Protein AF-A0A0S7ZGK4-F1 (afdb_monomer_lite)

Radius of gyration: 18.76 Å; chains: 1; bounding box: 43×35×60 Å

Structure (mmCIF, N/CA/C/O backbone):
data_AF-A0A0S7ZGK4-F1
#
_entry.id   AF-A0A0S7ZGK4-F1
#
loop_
_atom_site.group_PDB
_atom_site.id
_atom_site.type_symbol
_atom_site.label_atom_id
_atom_site.label_alt_id
_atom_site.label_comp_id
_atom_site.label_asym_id
_atom_site.label_entity_id
_atom_site.label_seq_id
_atom_site.pdbx_PDB_ins_code
_atom_site.Cartn_x
_atom_site.Cartn_y
_atom_site.Cartn_z
_atom_site.occupancy
_atom_site.B_iso_or_equiv
_atom_site.auth_seq_id
_atom_site.auth_comp_id
_atom_site.auth_asym_id
_atom_site.auth_atom_id
_atom_site.pdbx_PDB_model_num
ATOM 1 N N . MET A 1 1 ? -5.176 2.798 -31.285 1.00 49.19 1 MET A N 1
ATOM 2 C CA . MET A 1 1 ? -3.863 3.341 -31.682 1.00 49.19 1 MET A CA 1
ATOM 3 C C . MET A 1 1 ? -3.523 3.084 -33.147 1.00 49.19 1 MET A C 1
ATOM 5 O O . MET A 1 1 ? -2.872 3.919 -33.749 1.00 49.19 1 MET A O 1
ATOM 9 N N . ASP A 1 2 ? -4.067 2.038 -33.767 1.00 52.34 2 ASP A N 1
ATOM 10 C CA . ASP A 1 2 ? -3.693 1.524 -35.102 1.00 52.34 2 ASP A CA 1
ATOM 11 C C . ASP A 1 2 ? -3.981 2.440 -36.317 1.00 52.34 2 ASP A C 1
ATOM 13 O O . ASP A 1 2 ? -3.798 2.036 -37.460 1.00 52.34 2 ASP A O 1
ATOM 17 N N . LYS A 1 3 ? -4.477 3.669 -36.113 1.00 53.19 3 LYS A N 1
ATOM 18 C CA . LYS A 1 3 ? -4.775 4.626 -37.201 1.00 53.19 3 LYS A CA 1
ATOM 19 C C . LYS A 1 3 ? -3.743 5.747 -37.354 1.00 53.19 3 LYS A C 1
ATOM 21 O O . LYS A 1 3 ? -3.908 6.563 -38.252 1.00 53.19 3 LYS A O 1
ATOM 26 N N . ILE A 1 4 ? -2.734 5.803 -36.484 1.00 58.22 4 ILE A N 1
ATOM 27 C CA . ILE A 1 4 ? -1.752 6.904 -36.410 1.00 58.22 4 ILE A CA 1
ATOM 28 C C . ILE A 1 4 ? -0.302 6.380 -36.477 1.00 58.22 4 ILE A C 1
ATOM 30 O O . ILE A 1 4 ? 0.650 7.156 -36.390 1.00 58.22 4 ILE A O 1
ATOM 34 N N . GLU A 1 5 ? -0.118 5.063 -36.639 1.00 49.12 5 GLU A N 1
ATOM 35 C CA . GLU A 1 5 ? 1.199 4.446 -36.828 1.00 49.12 5 GLU A CA 1
ATOM 36 C C . GLU A 1 5 ? 1.865 5.017 -38.091 1.00 49.12 5 GLU A C 1
ATOM 38 O O . GLU A 1 5 ? 1.451 4.736 -39.216 1.00 49.12 5 GLU A O 1
ATOM 43 N N . GLY A 1 6 ? 2.886 5.856 -37.887 1.00 64.12 6 GLY A N 1
ATOM 44 C CA . GLY A 1 6 ? 3.678 6.501 -38.940 1.00 64.12 6 GLY A CA 1
ATOM 45 C C . GLY A 1 6 ? 3.556 8.028 -39.038 1.00 64.12 6 GLY A C 1
ATOM 46 O O . GLY A 1 6 ? 4.344 8.629 -39.765 1.00 64.12 6 GLY A O 1
ATOM 47 N N . GLU A 1 7 ? 2.622 8.671 -38.323 1.00 73.81 7 GLU A N 1
ATOM 48 C CA . GLU A 1 7 ? 2.459 10.142 -38.345 1.00 73.81 7 GLU A CA 1
ATOM 49 C C . GLU A 1 7 ? 3.060 10.847 -37.122 1.00 73.81 7 GLU A C 1
ATOM 51 O O . GLU A 1 7 ? 3.416 12.026 -37.191 1.00 73.81 7 GLU A O 1
ATOM 56 N N . LEU A 1 8 ? 3.182 10.135 -36.001 1.00 75.75 8 LEU A N 1
ATOM 57 C CA . LEU A 1 8 ? 3.775 10.673 -34.783 1.00 75.75 8 LEU A CA 1
ATOM 58 C C . LEU A 1 8 ? 5.302 10.476 -34.800 1.00 75.75 8 LEU A C 1
ATOM 60 O O . LEU A 1 8 ? 5.766 9.394 -35.163 1.00 75.75 8 LEU A O 1
ATOM 64 N N . PRO A 1 9 ? 6.090 11.493 -34.397 1.00 84.25 9 PRO A N 1
ATOM 65 C CA . PRO A 1 9 ? 7.501 11.322 -34.065 1.00 84.25 9 PRO A CA 1
ATOM 66 C C . PRO A 1 9 ? 7.692 10.125 -33.134 1.00 84.25 9 PRO A C 1
ATOM 68 O O . PRO A 1 9 ? 6.876 9.923 -32.231 1.00 84.25 9 PRO A O 1
ATOM 71 N N . GLN A 1 10 ? 8.766 9.359 -33.334 1.00 77.75 10 GLN A N 1
ATOM 72 C CA . GLN A 1 10 ? 9.062 8.187 -32.506 1.00 77.75 10 GLN A CA 1
ATOM 73 C C . GLN A 1 10 ? 9.095 8.568 -31.023 1.00 77.75 10 GLN A C 1
ATOM 75 O O . GLN A 1 10 ? 8.551 7.850 -30.203 1.00 77.75 10 GLN A O 1
ATOM 80 N N . GLU A 1 11 ? 9.592 9.762 -30.699 1.00 72.19 11 GLU A N 1
ATOM 81 C CA . GLU A 1 11 ? 9.623 10.298 -29.341 1.00 72.19 11 GLU A CA 1
ATOM 82 C C . GLU A 1 11 ? 8.225 10.479 -28.731 1.00 72.19 11 GLU A C 1
ATOM 84 O O . GLU A 1 11 ? 8.067 10.325 -27.528 1.00 72.19 11 GLU A O 1
ATOM 89 N N . LEU A 1 12 ? 7.201 10.797 -29.533 1.00 68.38 12 LEU A N 1
ATOM 90 C CA . LEU A 1 12 ? 5.812 10.895 -29.066 1.00 68.38 12 LEU A CA 1
ATOM 91 C C . LEU A 1 12 ? 5.118 9.534 -28.993 1.00 68.38 12 LEU A C 1
ATOM 93 O O . LEU A 1 12 ? 4.193 9.385 -28.203 1.00 68.38 12 LEU A O 1
ATOM 97 N N . ILE A 1 13 ? 5.540 8.558 -29.799 1.00 69.31 13 ILE A N 1
ATOM 98 C CA . ILE A 1 13 ? 5.072 7.170 -29.694 1.00 69.31 13 ILE A CA 1
ATOM 99 C C . ILE A 1 13 ? 5.669 6.525 -28.443 1.00 69.31 13 ILE A C 1
ATOM 101 O O . ILE A 1 13 ? 4.939 5.913 -27.673 1.00 69.31 13 ILE A O 1
ATOM 105 N N . ASP A 1 14 ? 6.964 6.726 -28.211 1.00 67.88 14 ASP A N 1
ATOM 106 C CA . ASP A 1 14 ? 7.676 6.263 -27.024 1.00 67.88 14 ASP A CA 1
ATOM 107 C C . ASP A 1 14 ? 7.099 6.937 -25.775 1.00 67.88 14 ASP A C 1
ATOM 109 O O . ASP A 1 14 ? 6.699 6.242 -24.846 1.00 67.88 14 ASP A O 1
ATOM 113 N N . LEU A 1 15 ? 6.924 8.267 -25.796 1.00 65.38 15 LEU A N 1
ATOM 114 C CA . LEU A 1 15 ? 6.267 9.011 -24.718 1.00 65.38 15 LEU A CA 1
ATOM 115 C C . LEU A 1 15 ? 4.801 8.592 -24.542 1.00 65.38 15 LEU A C 1
ATOM 117 O O . LEU A 1 15 ? 4.316 8.516 -23.424 1.00 65.38 15 LEU A O 1
ATOM 121 N N . GLY A 1 16 ? 4.074 8.335 -25.629 1.00 67.12 16 GLY A N 1
ATOM 122 C CA . GLY A 1 16 ? 2.692 7.859 -25.595 1.00 67.12 16 GLY A CA 1
ATOM 123 C C . GLY A 1 16 ? 2.589 6.487 -24.946 1.00 67.12 16 GLY A C 1
ATOM 124 O O . GLY A 1 16 ? 1.754 6.308 -24.072 1.00 67.12 16 GLY A O 1
ATOM 125 N N . GLY A 1 17 ? 3.498 5.569 -25.287 1.00 62.28 17 GLY A N 1
ATOM 126 C CA . GLY A 1 17 ? 3.691 4.321 -24.560 1.00 62.28 17 GLY A CA 1
ATOM 127 C C . GLY A 1 17 ? 3.941 4.610 -23.085 1.00 62.28 17 GLY A C 1
ATOM 128 O O . GLY A 1 17 ? 3.143 4.193 -22.255 1.00 62.28 17 GLY A O 1
ATOM 129 N N . GLU A 1 18 ? 4.980 5.391 -22.767 1.00 59.00 18 GLU A N 1
ATOM 130 C CA . GLU A 1 18 ? 5.365 5.767 -21.397 1.00 59.00 18 GLU A CA 1
ATOM 131 C C . GLU A 1 18 ? 4.216 6.369 -20.566 1.00 59.00 18 GLU A C 1
ATOM 133 O O . GLU A 1 18 ? 4.129 6.099 -19.367 1.00 59.00 18 GLU A O 1
ATOM 138 N N . LEU A 1 19 ? 3.335 7.152 -21.200 1.00 56.19 19 LEU A N 1
ATOM 139 C CA . LEU A 1 19 ? 2.183 7.835 -20.599 1.00 56.19 19 LEU A CA 1
ATOM 140 C C . LEU A 1 19 ? 0.892 7.001 -20.573 1.00 56.19 19 LEU A C 1
ATOM 142 O O . LEU A 1 19 ? -0.003 7.313 -19.791 1.00 56.19 19 LEU A O 1
ATOM 146 N N . GLU A 1 20 ? 0.762 5.989 -21.430 1.00 57.81 20 GLU A N 1
ATOM 147 C CA . GLU A 1 20 ? -0.404 5.096 -21.511 1.00 57.81 20 GLU A CA 1
ATOM 148 C C . GLU A 1 20 ? -0.244 3.833 -20.647 1.00 57.81 20 GLU A C 1
ATOM 150 O O . GLU A 1 20 ? -1.191 3.062 -20.456 1.00 57.81 20 GLU A O 1
ATOM 155 N N . PHE A 1 21 ? 0.950 3.610 -20.093 1.00 63.84 21 PHE A N 1
ATOM 156 C CA . PHE A 1 21 ? 1.209 2.452 -19.251 1.00 63.84 21 PHE A CA 1
ATOM 157 C C . PHE A 1 21 ? 0.433 2.489 -17.944 1.00 63.84 21 PHE A C 1
ATOM 159 O O . PHE A 1 21 ? 0.012 3.545 -17.483 1.00 63.84 21 PHE A O 1
ATOM 166 N N . ASN A 1 22 ? 0.301 1.284 -17.372 1.00 72.88 22 ASN A N 1
ATOM 167 C CA . ASN A 1 22 ? -0.433 0.949 -16.153 1.00 72.88 22 ASN A CA 1
ATOM 168 C C . ASN A 1 22 ? -1.880 0.468 -16.352 1.00 72.88 22 ASN A C 1
ATOM 170 O O . ASN A 1 22 ? -2.773 0.789 -15.580 1.00 72.88 22 ASN A O 1
ATOM 174 N N . PHE A 1 23 ? -2.141 -0.323 -17.398 1.00 77.75 23 PHE A N 1
ATOM 175 C CA . PHE A 1 23 ? -3.456 -0.951 -17.630 1.00 77.75 23 PHE A CA 1
ATOM 176 C C . PHE A 1 23 ? -4.632 0.036 -17.742 1.00 77.75 23 PHE A C 1
ATOM 178 O O . PHE A 1 23 ? -5.782 -0.333 -17.499 1.00 77.75 23 PHE A O 1
ATOM 185 N N . GLY A 1 24 ? -4.350 1.282 -18.131 1.00 71.62 24 GLY A N 1
ATOM 186 C CA . GLY A 1 24 ? -5.347 2.346 -18.190 1.00 71.62 24 GLY A CA 1
ATOM 187 C C . GLY A 1 24 ? -5.796 2.848 -16.818 1.00 71.62 24 GLY A C 1
ATOM 188 O O . GLY A 1 24 ? -6.851 3.472 -16.741 1.00 71.62 24 GLY A O 1
ATOM 189 N N . PHE A 1 25 ? -5.038 2.572 -15.752 1.00 79.88 25 PHE A N 1
ATOM 190 C CA . PHE A 1 25 ? -5.207 3.196 -14.443 1.00 79.88 25 PHE A CA 1
ATOM 191 C C . PHE A 1 25 ? -4.791 4.668 -14.572 1.00 79.88 25 PHE A C 1
ATOM 193 O O . PHE A 1 25 ? -3.612 4.957 -14.773 1.00 79.88 25 PHE A O 1
ATOM 200 N N . PRO A 1 26 ? -5.755 5.608 -14.580 1.00 61.94 26 PRO A N 1
ATOM 201 C CA . PRO A 1 26 ? -5.510 6.985 -14.997 1.00 61.94 26 PRO A CA 1
ATOM 202 C C . PRO A 1 26 ? -4.780 7.824 -13.936 1.00 61.94 26 PRO A C 1
ATOM 204 O O . PRO A 1 26 ? -4.645 9.039 -14.117 1.00 61.94 26 PRO A O 1
ATOM 207 N N . ALA A 1 27 ? -4.396 7.236 -12.799 1.00 60.03 27 ALA A N 1
ATOM 208 C CA . ALA A 1 27 ? -4.052 7.994 -11.612 1.00 60.03 27 ALA A CA 1
ATOM 209 C C . ALA A 1 27 ? -2.555 8.189 -11.320 1.00 60.03 27 ALA A C 1
ATOM 211 O O . ALA A 1 27 ? -1.653 7.664 -11.955 1.00 60.03 27 ALA A O 1
ATOM 212 N N . HIS A 1 28 ? -2.331 9.088 -10.366 1.00 65.12 28 HIS A N 1
ATOM 213 C CA . HIS A 1 28 ? -1.375 10.201 -10.392 1.00 65.12 28 HIS A CA 1
ATOM 214 C C . HIS A 1 28 ? -0.237 10.045 -9.367 1.00 65.12 28 HIS A C 1
ATOM 216 O O . HIS A 1 28 ? 0.610 10.934 -9.210 1.00 65.12 28 HIS A O 1
ATOM 222 N N . ARG A 1 29 ? -0.248 8.913 -8.664 1.00 72.88 29 ARG A N 1
ATOM 223 C CA . ARG A 1 29 ? 0.393 8.681 -7.373 1.00 72.88 29 ARG A CA 1
ATOM 224 C C . ARG A 1 29 ? 1.226 7.396 -7.444 1.00 72.88 29 ARG A C 1
ATOM 226 O O . ARG A 1 29 ? 0.893 6.357 -6.891 1.00 72.88 29 ARG A O 1
ATOM 233 N N . GLU A 1 30 ? 2.287 7.499 -8.240 1.00 77.75 30 GLU A N 1
ATOM 234 C CA . GLU A 1 30 ? 3.392 6.529 -8.327 1.00 77.75 30 GLU A CA 1
ATOM 235 C C . GLU A 1 30 ? 4.740 7.236 -8.097 1.00 77.75 30 GLU A C 1
ATOM 237 O O . GLU A 1 30 ? 5.804 6.836 -8.573 1.00 77.75 30 GLU A O 1
ATOM 242 N N . GLY A 1 31 ? 4.691 8.408 -7.463 1.00 78.06 31 GLY A N 1
ATOM 243 C CA . GLY A 1 31 ? 5.836 9.292 -7.277 1.00 78.06 31 GLY A CA 1
ATOM 244 C C . GLY A 1 31 ? 6.406 9.888 -8.566 1.00 78.06 31 GLY A C 1
ATOM 245 O O . GLY A 1 31 ? 7.518 10.402 -8.526 1.00 78.06 31 GLY A O 1
ATOM 246 N N . ARG A 1 32 ? 5.714 9.816 -9.714 1.00 79.31 32 ARG A N 1
ATOM 247 C CA . ARG A 1 32 ? 6.216 10.310 -11.014 1.00 79.31 32 ARG A CA 1
ATOM 248 C C . ARG A 1 32 ? 5.578 11.635 -11.439 1.00 79.31 32 ARG A C 1
ATOM 250 O O . ARG A 1 32 ? 6.162 12.698 -11.231 1.00 79.31 32 ARG A O 1
ATOM 257 N N . PHE A 1 33 ? 4.398 11.579 -12.057 1.00 69.38 33 PHE A N 1
ATOM 258 C CA . PHE A 1 33 ? 3.838 12.710 -12.803 1.00 69.38 33 PHE A CA 1
ATOM 259 C C . PHE A 1 33 ? 3.252 13.813 -11.914 1.00 69.38 33 PHE A C 1
ATOM 261 O O . PHE A 1 33 ? 3.741 14.946 -11.922 1.00 69.38 33 PHE A O 1
ATOM 268 N N . PHE A 1 34 ? 2.205 13.509 -11.152 1.00 67.94 34 PHE A N 1
ATOM 269 C CA . PHE A 1 34 ? 1.401 14.542 -10.497 1.00 67.94 34 PHE A CA 1
ATOM 270 C C . PHE A 1 34 ? 1.773 14.725 -9.029 1.00 67.94 34 PHE A C 1
ATOM 272 O O . PHE A 1 34 ? 2.041 15.857 -8.620 1.00 67.94 34 PHE A O 1
ATOM 279 N N . ASP A 1 35 ? 1.878 13.627 -8.282 1.00 74.94 35 ASP A N 1
ATOM 280 C CA . ASP A 1 35 ? 2.079 13.654 -6.838 1.00 74.94 35 ASP A CA 1
ATOM 281 C C . ASP A 1 35 ? 3.435 13.082 -6.409 1.00 74.94 35 ASP A C 1
ATOM 283 O O . ASP A 1 35 ? 4.015 12.204 -7.052 1.00 74.94 35 ASP A O 1
ATOM 287 N N . GLY A 1 36 ? 3.963 13.629 -5.313 1.00 81.50 36 GLY A N 1
ATOM 288 C CA . GLY A 1 36 ? 5.184 13.135 -4.690 1.00 81.50 36 GLY A CA 1
ATOM 289 C C . GLY A 1 36 ? 4.881 11.926 -3.815 1.00 81.50 36 GLY A C 1
ATOM 290 O O . GLY A 1 36 ? 4.071 12.018 -2.901 1.00 81.50 36 GLY A O 1
ATOM 291 N N . GLU A 1 37 ? 5.577 10.823 -4.061 1.00 89.44 37 GLU A N 1
ATOM 292 C CA . GLU A 1 37 ? 5.531 9.632 -3.219 1.00 89.44 37 GLU A CA 1
ATOM 293 C C . GLU A 1 37 ? 6.956 9.133 -3.019 1.00 89.44 37 GLU A C 1
ATOM 295 O O . GLU A 1 37 ? 7.501 8.464 -3.899 1.00 89.44 37 GLU A O 1
ATOM 300 N N . PRO A 1 38 ? 7.618 9.503 -1.914 1.00 92.44 38 PRO A N 1
ATOM 301 C CA . PRO A 1 38 ? 8.977 9.051 -1.672 1.00 92.44 38 PRO A CA 1
ATOM 302 C C . PRO A 1 38 ? 8.994 7.539 -1.424 1.00 92.44 38 PRO A C 1
ATOM 304 O O . PRO A 1 38 ? 7.971 6.922 -1.125 1.00 92.44 38 PRO A O 1
ATOM 307 N N . LE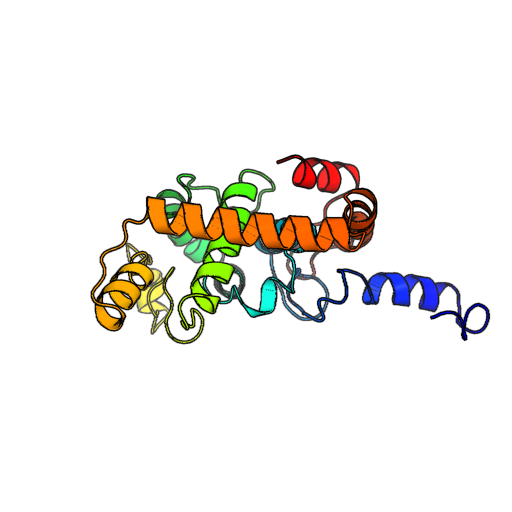U A 1 39 ? 10.165 6.925 -1.513 1.00 93.00 39 LEU A N 1
ATOM 308 C CA . LEU A 1 39 ? 10.391 5.562 -1.052 1.00 93.00 39 LEU A CA 1
ATOM 309 C C . LEU A 1 39 ? 9.933 5.453 0.427 1.00 93.00 39 LEU A C 1
ATOM 311 O O . LEU A 1 39 ? 10.294 6.307 1.241 1.00 93.00 39 LEU A O 1
ATOM 315 N N . PRO A 1 40 ? 9.145 4.432 0.807 1.00 93.75 40 PRO A N 1
ATOM 316 C CA . PRO A 1 40 ? 8.805 3.249 0.022 1.00 93.75 40 PRO A CA 1
ATOM 317 C C . PRO A 1 40 ? 7.453 3.293 -0.691 1.00 93.75 40 PRO A C 1
ATOM 319 O O . PRO A 1 40 ? 7.042 2.278 -1.249 1.00 93.75 40 PRO A O 1
ATOM 322 N N . PHE A 1 41 ? 6.748 4.422 -0.659 1.00 93.31 41 PHE A N 1
ATOM 323 C CA . PHE A 1 41 ? 5.356 4.485 -1.082 1.00 93.31 41 PHE A CA 1
ATOM 324 C C . PHE A 1 41 ? 5.204 4.069 -2.540 1.00 93.31 41 PHE A C 1
ATOM 326 O O . PHE A 1 41 ? 4.551 3.072 -2.829 1.00 93.31 41 PHE A O 1
ATOM 333 N N . TRP A 1 42 ? 5.937 4.697 -3.451 1.00 89.94 42 TRP A N 1
ATOM 334 C CA . TRP A 1 42 ? 5.841 4.337 -4.863 1.00 89.94 42 TRP A CA 1
ATOM 335 C C . TRP A 1 42 ? 6.211 2.863 -5.161 1.00 89.94 42 TRP A C 1
ATOM 337 O O . TRP A 1 42 ? 5.741 2.312 -6.149 1.00 89.94 42 TRP A O 1
ATOM 347 N N . VAL A 1 43 ? 7.014 2.192 -4.318 1.00 92.62 43 VAL A N 1
ATOM 348 C CA . VAL A 1 43 ? 7.340 0.755 -4.467 1.00 92.62 43 VAL A CA 1
ATOM 349 C C . VAL A 1 43 ? 6.155 -0.123 -4.082 1.00 92.62 43 VAL A C 1
ATOM 351 O O . VAL A 1 43 ? 5.847 -1.090 -4.774 1.00 92.62 43 VAL A O 1
ATOM 354 N N . ILE A 1 44 ? 5.467 0.228 -2.997 1.00 92.94 44 ILE A N 1
ATOM 355 C CA . ILE A 1 44 ? 4.215 -0.425 -2.600 1.00 92.94 44 ILE A CA 1
ATOM 356 C C . ILE A 1 44 ? 3.159 -0.197 -3.691 1.00 92.94 44 ILE A C 1
ATOM 358 O O . ILE A 1 44 ? 2.501 -1.147 -4.107 1.00 92.94 44 ILE A O 1
ATOM 362 N N . SER A 1 45 ? 3.071 1.030 -4.217 1.00 89.06 45 SER A N 1
ATOM 363 C CA . SER A 1 45 ? 2.224 1.362 -5.366 1.00 89.06 45 SER A CA 1
ATOM 364 C C . SER A 1 45 ? 2.561 0.467 -6.566 1.00 89.06 45 SER A C 1
ATOM 366 O O . SER A 1 45 ? 1.673 -0.181 -7.112 1.00 89.06 45 SER A O 1
ATOM 368 N N . ALA A 1 46 ? 3.846 0.291 -6.899 1.00 89.06 46 ALA A N 1
ATOM 369 C CA . ALA A 1 46 ? 4.285 -0.598 -7.977 1.00 89.06 46 ALA A CA 1
ATOM 370 C C . ALA A 1 46 ? 3.798 -2.047 -7.806 1.00 89.06 46 ALA A C 1
ATOM 372 O O . ALA A 1 46 ? 3.235 -2.628 -8.737 1.00 89.06 46 ALA A O 1
ATOM 373 N N . MET A 1 47 ? 3.963 -2.618 -6.607 1.00 92.00 47 MET A N 1
ATOM 374 C CA . MET A 1 47 ? 3.466 -3.960 -6.268 1.00 92.00 47 MET A CA 1
ATOM 375 C C . MET A 1 47 ? 1.946 -4.065 -6.426 1.00 92.00 47 MET A C 1
ATOM 377 O O . MET A 1 47 ? 1.428 -5.072 -6.925 1.00 92.00 47 MET A O 1
ATOM 381 N N . MET A 1 48 ? 1.222 -3.012 -6.044 1.00 90.12 48 MET A N 1
ATOM 382 C CA . MET A 1 48 ? -0.219 -2.951 -6.230 1.00 90.12 48 MET A CA 1
ATOM 383 C C . MET A 1 48 ? -0.588 -2.875 -7.712 1.00 90.12 48 MET A C 1
ATOM 385 O O . MET A 1 48 ? -1.369 -3.701 -8.165 1.00 90.12 48 MET A O 1
ATOM 389 N N . HIS A 1 49 ? 0.029 -1.992 -8.492 1.00 86.88 49 HIS A N 1
ATOM 390 C CA . HIS A 1 49 ? -0.213 -1.838 -9.928 1.00 86.88 49 HIS A CA 1
ATOM 391 C C . HIS A 1 49 ? 0.010 -3.130 -10.727 1.00 86.88 49 HIS A C 1
ATOM 393 O O . HIS A 1 49 ? -0.786 -3.464 -11.614 1.00 86.88 49 HIS A O 1
ATOM 399 N N . ILE A 1 50 ? 1.031 -3.915 -10.358 1.00 87.69 50 ILE A N 1
ATOM 400 C CA . ILE A 1 50 ? 1.279 -5.248 -10.925 1.00 87.69 50 ILE A CA 1
ATOM 401 C C . ILE A 1 50 ? 0.051 -6.147 -10.774 1.00 87.69 50 ILE A C 1
ATOM 403 O O . ILE A 1 50 ? -0.316 -6.852 -11.712 1.00 87.69 50 ILE A O 1
ATOM 407 N N . SER A 1 51 ? -0.608 -6.132 -9.619 1.00 85.44 51 SER A N 1
ATOM 408 C CA . SER A 1 51 ? -1.517 -7.205 -9.222 1.00 85.44 51 SER A CA 1
ATOM 409 C C . SER A 1 51 ? -2.989 -6.787 -9.125 1.00 85.44 51 SER A C 1
ATOM 411 O O . SER A 1 51 ? -3.860 -7.621 -9.368 1.00 85.44 51 SER A O 1
ATOM 413 N N . THR A 1 52 ? -3.324 -5.519 -8.896 1.00 88.25 52 THR A N 1
ATOM 414 C CA . THR A 1 52 ? -4.717 -5.080 -8.744 1.00 88.25 52 THR A CA 1
ATOM 415 C C . THR A 1 52 ? -5.505 -5.117 -10.049 1.00 88.25 52 THR A C 1
ATOM 417 O O . THR A 1 52 ? -4.995 -4.888 -11.147 1.00 88.25 52 THR A O 1
ATOM 420 N N . SER A 1 53 ? -6.802 -5.400 -9.930 1.00 88.19 53 SER A N 1
ATOM 421 C CA . SER A 1 53 ? -7.765 -5.443 -11.041 1.00 88.19 53 SER A CA 1
ATOM 422 C C . SER A 1 53 ? -8.214 -4.071 -11.540 1.00 88.19 53 SER A C 1
ATOM 424 O O . SER A 1 53 ? -8.805 -3.959 -12.613 1.00 88.19 53 SER A O 1
ATOM 426 N N . ARG A 1 54 ? -7.908 -3.038 -10.764 1.00 85.00 54 ARG A N 1
ATOM 427 C CA . ARG A 1 54 ? -8.321 -1.648 -10.917 1.00 85.00 54 ARG A CA 1
ATOM 428 C C . ARG A 1 54 ? -7.257 -0.746 -10.311 1.00 85.00 54 ARG A C 1
ATOM 430 O O . ARG A 1 54 ? -6.373 -1.228 -9.599 1.00 85.00 54 ARG A O 1
ATOM 437 N N . ASP A 1 55 ? -7.386 0.542 -10.586 1.00 84.81 55 ASP A N 1
ATOM 438 C CA . ASP A 1 55 ? -6.469 1.559 -10.095 1.00 84.81 55 ASP A CA 1
ATOM 439 C C . ASP A 1 55 ? -6.353 1.489 -8.559 1.00 84.81 55 ASP A C 1
ATOM 441 O O . ASP A 1 55 ? -7.358 1.688 -7.866 1.00 84.81 55 ASP A O 1
ATOM 445 N N . PRO A 1 56 ? -5.169 1.156 -8.014 1.00 81.81 56 PRO A N 1
ATOM 446 C CA . PRO A 1 56 ? -4.983 1.037 -6.577 1.00 81.81 56 PRO A CA 1
ATOM 447 C C . PRO A 1 56 ? -5.096 2.389 -5.870 1.00 81.81 56 PRO A C 1
ATOM 449 O O . PRO A 1 56 ? -5.632 2.449 -4.769 1.00 81.81 56 PRO A O 1
ATOM 452 N N . SER A 1 57 ? -4.676 3.482 -6.508 1.00 78.25 57 SER A N 1
ATOM 453 C CA . SER A 1 57 ? -4.576 4.792 -5.859 1.00 78.25 57 SER A CA 1
ATOM 454 C C . SER A 1 57 ? -5.930 5.451 -5.571 1.00 78.25 57 SER A C 1
ATOM 456 O O . SER A 1 57 ? -6.030 6.273 -4.668 1.00 78.25 57 SER A O 1
ATOM 458 N N . ILE A 1 58 ? -6.997 5.074 -6.283 1.00 76.88 58 ILE A N 1
ATOM 459 C CA . ILE A 1 58 ? -8.324 5.689 -6.105 1.00 76.88 58 ILE A CA 1
ATOM 460 C C . ILE A 1 58 ? -8.995 5.233 -4.802 1.00 76.88 58 ILE A C 1
ATOM 462 O O . ILE A 1 58 ? -9.886 5.913 -4.304 1.00 76.88 58 ILE A O 1
ATOM 466 N N . VAL A 1 59 ? -8.608 4.080 -4.252 1.00 73.94 59 VAL A N 1
ATOM 467 C CA . VAL A 1 59 ? -9.399 3.407 -3.204 1.00 73.94 59 VAL A CA 1
ATOM 468 C C . VAL A 1 59 ? -8.572 3.050 -1.966 1.00 73.94 59 VAL A C 1
ATOM 470 O O . VAL A 1 59 ? -9.113 2.558 -0.981 1.00 73.94 59 VAL A O 1
ATOM 473 N N . THR A 1 60 ? -7.269 3.349 -1.972 1.00 76.31 60 THR A N 1
ATOM 474 C CA . THR A 1 60 ? -6.365 3.154 -0.825 1.00 76.31 60 THR A CA 1
ATOM 475 C C . THR A 1 60 ? -5.878 4.473 -0.232 1.00 76.31 60 THR A C 1
ATOM 477 O O . THR A 1 60 ? -4.670 4.676 -0.085 1.00 76.31 60 THR A O 1
ATOM 480 N N . HIS A 1 61 ? -6.796 5.395 0.076 1.00 80.75 61 HIS A N 1
ATOM 481 C CA . HIS A 1 61 ? -6.455 6.759 0.489 1.00 80.75 61 HIS A CA 1
ATOM 482 C C . HIS A 1 61 ? -5.607 6.785 1.762 1.00 80.75 61 HIS A C 1
ATOM 484 O O . HIS A 1 61 ? -4.450 7.180 1.716 1.00 80.75 61 HIS A O 1
ATOM 490 N N . LEU A 1 62 ? -6.155 6.381 2.908 1.00 77.88 62 LEU A N 1
ATOM 491 C CA . LEU A 1 62 ? -5.434 6.407 4.187 1.00 77.88 62 LEU A CA 1
ATOM 492 C C . LEU A 1 62 ? -4.911 5.040 4.607 1.00 77.88 62 LEU A C 1
ATOM 494 O O . LEU A 1 62 ? -4.114 4.971 5.539 1.00 77.88 62 LEU A O 1
ATOM 498 N N . SER A 1 63 ? -5.271 3.974 3.892 1.00 76.50 63 SER A N 1
ATOM 499 C CA . SER A 1 63 ? -4.593 2.684 4.028 1.00 76.50 63 SER A CA 1
ATOM 500 C C . SER A 1 63 ? -3.158 2.709 3.479 1.00 76.50 63 SER A C 1
ATOM 502 O O . SER A 1 63 ? -2.332 1.898 3.892 1.00 76.50 63 SER A O 1
ATOM 504 N N . PHE A 1 64 ? -2.825 3.633 2.573 1.00 80.94 64 PHE A N 1
ATOM 505 C CA . PHE A 1 64 ? -1.483 3.700 1.993 1.00 80.94 64 PHE A CA 1
ATOM 506 C C . PHE A 1 64 ? -1.123 5.077 1.407 1.00 80.94 64 PHE A C 1
ATOM 508 O O . PHE A 1 64 ? -0.101 5.654 1.772 1.00 80.94 64 PHE A O 1
ATOM 515 N N . LEU A 1 65 ? -1.968 5.619 0.531 1.00 82.38 65 LEU A N 1
ATOM 516 C CA . LEU A 1 65 ? -1.635 6.710 -0.389 1.00 82.38 65 LEU A CA 1
ATOM 517 C C . LEU A 1 65 ? -1.246 8.028 0.304 1.00 82.38 65 LEU A C 1
ATOM 519 O O . LEU A 1 65 ? -0.170 8.582 0.099 1.00 82.38 65 LEU A O 1
ATOM 523 N N . LEU A 1 66 ? -2.132 8.547 1.149 1.00 87.12 66 LEU A N 1
ATOM 524 C CA . LEU A 1 66 ? -1.994 9.846 1.807 1.00 87.12 66 LEU A CA 1
AT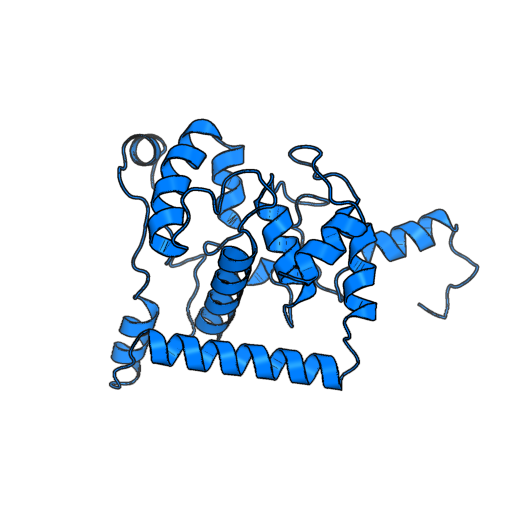OM 525 C C . LEU A 1 66 ? -0.967 9.820 2.941 1.00 87.12 66 LEU A C 1
ATOM 527 O O . LEU A 1 66 ? -0.530 10.872 3.406 1.00 87.12 66 LEU A O 1
ATOM 531 N N . LEU A 1 67 ? -0.512 8.633 3.353 1.00 90.38 67 LEU A N 1
ATOM 532 C CA . LEU A 1 67 ? 0.586 8.519 4.307 1.00 90.38 67 LEU A CA 1
ATOM 533 C C . LEU A 1 67 ? 1.894 9.080 3.742 1.00 90.38 67 LEU A C 1
ATOM 535 O O . LEU A 1 67 ? 2.717 9.536 4.531 1.00 90.38 67 LEU A O 1
ATOM 539 N N . ALA A 1 68 ? 2.070 9.107 2.415 1.00 91.69 68 ALA A N 1
ATOM 540 C CA . ALA A 1 68 ? 3.240 9.685 1.754 1.00 91.69 68 ALA A CA 1
ATOM 541 C C . ALA A 1 68 ? 3.419 11.189 2.040 1.00 91.69 68 ALA A C 1
ATOM 543 O O . ALA A 1 68 ? 4.540 11.699 2.014 1.00 91.69 68 ALA A O 1
ATOM 544 N N . GLU A 1 69 ? 2.341 11.902 2.374 1.00 90.75 69 GLU A N 1
ATOM 545 C CA . GLU A 1 69 ? 2.383 13.340 2.662 1.00 90.75 69 GLU A CA 1
ATOM 546 C C . GLU A 1 69 ? 3.060 13.645 4.008 1.00 90.75 69 GLU A C 1
ATOM 548 O O . GLU A 1 69 ? 3.705 14.683 4.167 1.00 90.75 69 GLU A O 1
ATOM 553 N N . LEU A 1 70 ? 2.986 12.717 4.967 1.00 92.62 70 LEU A N 1
ATOM 554 C CA . LEU A 1 70 ? 3.580 12.871 6.296 1.00 92.62 70 LEU A CA 1
ATOM 555 C C . LEU A 1 70 ? 5.123 12.918 6.274 1.00 92.62 70 LEU A C 1
ATOM 557 O O . LEU A 1 70 ? 5.681 13.866 6.832 1.00 92.62 70 LEU A O 1
ATOM 561 N N . PRO A 1 71 ? 5.850 11.976 5.638 1.00 93.25 71 PRO A N 1
ATOM 562 C CA . PRO A 1 71 ? 7.304 12.047 5.536 1.00 93.25 71 PRO A CA 1
ATOM 563 C C . PRO A 1 71 ? 7.784 13.150 4.591 1.00 93.25 71 PRO A C 1
ATOM 565 O O . PRO A 1 71 ? 8.875 13.669 4.804 1.00 93.25 71 PRO A O 1
ATOM 568 N N . LEU A 1 72 ? 6.986 13.550 3.593 1.00 92.12 72 LEU A N 1
ATOM 569 C CA . LEU A 1 72 ? 7.291 14.733 2.780 1.00 92.12 72 LEU A CA 1
ATOM 570 C C . LEU A 1 72 ? 7.246 16.027 3.605 1.00 92.12 72 LEU A C 1
ATOM 572 O O . LEU A 1 72 ? 8.022 16.946 3.348 1.00 92.12 72 LEU A O 1
ATOM 576 N N . ALA A 1 73 ? 6.351 16.104 4.593 1.00 92.38 73 ALA A N 1
ATOM 577 C CA . ALA A 1 73 ? 6.247 17.250 5.489 1.00 92.38 73 ALA A CA 1
ATOM 578 C C . ALA A 1 73 ? 7.314 17.244 6.601 1.00 92.38 73 ALA A C 1
ATOM 580 O O . ALA A 1 73 ? 7.885 18.293 6.908 1.00 92.38 73 ALA A O 1
ATOM 581 N N . ASP A 1 74 ? 7.562 16.090 7.230 1.00 93.69 74 ASP A N 1
ATOM 582 C CA . ASP A 1 74 ? 8.539 15.923 8.314 1.00 93.69 74 ASP A CA 1
ATOM 583 C C . ASP A 1 74 ? 9.009 14.459 8.411 1.00 93.69 74 ASP A C 1
ATOM 585 O O . ASP A 1 74 ? 8.442 13.637 9.135 1.00 93.69 74 ASP A O 1
ATOM 589 N N . GLU A 1 75 ? 10.061 14.126 7.660 1.00 93.94 75 GLU A N 1
ATOM 590 C CA . GLU A 1 75 ? 10.610 12.769 7.532 1.00 93.94 75 GLU A CA 1
ATOM 591 C C . GLU A 1 75 ? 10.944 12.124 8.885 1.00 93.94 75 GLU A C 1
ATOM 593 O O . GLU A 1 75 ? 10.608 10.964 9.133 1.00 93.94 75 GLU A O 1
ATOM 598 N N . ALA A 1 76 ? 11.600 12.871 9.778 1.00 93.75 76 ALA A N 1
ATOM 599 C CA . ALA A 1 76 ? 12.068 12.342 11.054 1.00 93.75 76 ALA A CA 1
ATOM 600 C C . ALA A 1 76 ? 10.897 11.991 11.978 1.00 93.75 76 ALA A C 1
ATOM 602 O O . ALA A 1 76 ? 10.889 10.920 12.596 1.00 93.75 76 ALA A O 1
ATOM 603 N N . LEU A 1 77 ? 9.898 12.874 12.056 1.00 93.19 77 LEU A N 1
ATOM 604 C CA . LEU A 1 77 ? 8.717 12.641 12.875 1.00 93.19 77 LEU A CA 1
ATOM 605 C C . LEU A 1 77 ? 7.828 11.540 12.285 1.00 93.19 77 LEU A C 1
ATOM 607 O O . LEU A 1 77 ? 7.400 10.652 13.023 1.00 93.19 77 LEU A O 1
ATOM 611 N N . ALA A 1 78 ? 7.617 11.538 10.966 1.00 94.00 78 ALA A N 1
ATOM 612 C CA . ALA A 1 78 ? 6.836 10.503 10.296 1.00 94.00 78 ALA A CA 1
ATOM 613 C C . ALA A 1 78 ? 7.432 9.111 10.507 1.00 94.00 78 ALA A C 1
ATOM 615 O O . ALA A 1 78 ? 6.718 8.203 10.923 1.00 94.00 78 ALA A O 1
ATOM 616 N N . ARG A 1 79 ? 8.749 8.943 10.336 1.00 93.94 79 ARG A N 1
ATOM 617 C CA . ARG A 1 79 ? 9.408 7.646 10.568 1.00 93.94 79 ARG A CA 1
ATOM 618 C C . ARG A 1 79 ? 9.282 7.160 12.001 1.00 93.94 79 ARG A C 1
ATOM 620 O O . ARG A 1 79 ? 9.046 5.974 12.221 1.00 93.94 79 ARG A O 1
ATOM 627 N N . LYS A 1 80 ? 9.413 8.059 12.983 1.00 93.06 80 LYS A N 1
ATOM 628 C CA . LYS A 1 80 ? 9.211 7.705 14.395 1.00 93.06 80 LYS A CA 1
ATOM 629 C C . LYS A 1 80 ? 7.832 7.064 14.596 1.00 93.06 80 LYS A C 1
ATOM 631 O O . LYS A 1 80 ? 7.756 5.995 15.197 1.00 93.06 80 LYS A O 1
ATOM 636 N N . GLN A 1 81 ? 6.778 7.692 14.074 1.00 93.62 81 GLN A N 1
ATOM 637 C CA . GLN A 1 81 ? 5.406 7.204 14.228 1.00 93.62 81 GLN A CA 1
ATOM 638 C C . GLN A 1 81 ? 5.136 5.948 13.385 1.00 93.62 81 GLN A C 1
ATOM 640 O O . GLN A 1 81 ? 4.552 4.974 13.863 1.00 93.62 81 GLN A O 1
ATOM 645 N N . PHE A 1 82 ? 5.625 5.925 12.145 1.00 94.94 82 PHE A N 1
ATOM 646 C CA . PHE A 1 82 ? 5.413 4.817 11.221 1.00 94.94 82 PHE A CA 1
ATOM 647 C C . PHE A 1 82 ? 6.076 3.521 11.661 1.00 94.94 82 PHE A C 1
ATOM 649 O O . PHE A 1 82 ? 5.509 2.473 11.383 1.00 94.94 82 PHE A O 1
ATOM 656 N N . ARG A 1 83 ? 7.199 3.534 12.389 1.00 94.81 83 ARG A N 1
ATOM 657 C CA . ARG A 1 83 ? 7.781 2.288 12.928 1.00 94.81 83 ARG A CA 1
ATOM 658 C C . ARG A 1 83 ? 6.847 1.581 13.904 1.00 94.81 83 ARG A C 1
ATOM 660 O O . ARG A 1 83 ? 6.676 0.365 13.826 1.00 94.81 83 ARG A O 1
ATOM 667 N N . LEU A 1 84 ? 6.220 2.348 14.797 1.00 93.56 84 LEU A N 1
ATOM 668 C CA . LEU A 1 84 ? 5.275 1.826 15.787 1.00 93.56 84 LEU A CA 1
ATOM 669 C C . LEU A 1 84 ? 4.018 1.284 15.107 1.00 93.56 84 LEU A C 1
ATOM 671 O O . LEU A 1 84 ? 3.612 0.153 15.380 1.00 93.56 84 LEU A O 1
ATOM 675 N N . LEU A 1 85 ? 3.452 2.063 14.181 1.00 94.75 85 LEU A N 1
ATOM 676 C CA . LEU A 1 85 ? 2.312 1.642 13.371 1.00 94.75 85 LEU A CA 1
ATOM 677 C C . LEU A 1 85 ? 2.644 0.378 12.570 1.00 94.75 85 LEU A C 1
ATOM 679 O O . LEU A 1 85 ? 1.915 -0.608 12.635 1.00 94.75 85 LEU A O 1
ATOM 683 N N . SER A 1 86 ? 3.791 0.365 11.893 1.00 95.69 86 SER A N 1
ATOM 684 C CA . SER A 1 86 ? 4.172 -0.733 11.006 1.00 95.69 86 SER A CA 1
ATOM 685 C C . SER A 1 86 ? 4.356 -2.040 11.763 1.00 95.69 86 SER A C 1
ATOM 687 O O . SER A 1 86 ? 3.935 -3.101 11.302 1.00 95.69 86 SER A O 1
ATOM 689 N N . LYS A 1 87 ? 4.919 -1.966 12.975 1.00 95.69 87 LYS A N 1
ATOM 690 C CA . LYS A 1 87 ? 5.061 -3.132 13.841 1.00 95.69 87 LYS A CA 1
ATOM 691 C C . LYS A 1 87 ? 3.716 -3.719 14.259 1.00 95.69 87 LYS A C 1
ATOM 693 O O . LYS A 1 87 ? 3.605 -4.940 14.329 1.00 95.69 87 LYS A O 1
ATOM 698 N N . LYS A 1 88 ? 2.728 -2.873 14.552 1.00 94.44 88 LYS A N 1
ATOM 699 C CA . LYS A 1 88 ? 1.394 -3.309 14.990 1.00 94.44 88 LYS A CA 1
ATOM 700 C C . LYS A 1 88 ? 0.561 -3.872 13.844 1.00 94.44 88 LYS A C 1
ATOM 702 O O . LYS A 1 88 ? -0.113 -4.871 14.047 1.00 94.44 88 LYS A O 1
ATOM 707 N N . VAL A 1 89 ? 0.632 -3.251 12.668 1.00 94.62 89 VAL A N 1
ATOM 708 C CA . VAL A 1 89 ? -0.232 -3.586 11.525 1.00 94.62 89 VAL A CA 1
ATOM 709 C C . VAL A 1 89 ? 0.366 -4.706 10.680 1.00 94.62 89 VAL A C 1
ATOM 711 O O . VAL A 1 89 ? -0.310 -5.681 10.379 1.00 94.62 89 VAL A O 1
ATOM 714 N N . TRP A 1 90 ? 1.649 -4.601 10.330 1.00 95.25 90 TRP A N 1
ATOM 715 C CA . TRP A 1 90 ? 2.304 -5.538 9.409 1.00 95.25 90 TRP A CA 1
ATOM 716 C C . TRP A 1 90 ? 3.334 -6.440 10.095 1.00 95.25 90 TRP A C 1
ATOM 718 O O . TRP A 1 90 ? 3.929 -7.295 9.450 1.00 95.25 90 TRP A O 1
ATOM 728 N N . GLY A 1 91 ? 3.585 -6.264 11.396 1.00 95.81 91 GLY A N 1
ATOM 729 C CA . GLY A 1 91 ? 4.542 -7.081 12.152 1.00 95.81 91 GLY A CA 1
ATOM 730 C C . GLY A 1 91 ? 6.013 -6.673 11.990 1.00 95.81 91 GLY A C 1
ATOM 731 O O . GLY A 1 91 ? 6.873 -7.203 12.710 1.00 95.81 91 GLY A O 1
ATOM 732 N N . TYR A 1 92 ? 6.311 -5.695 11.130 1.00 96.25 92 TYR A N 1
ATOM 733 C CA . TYR A 1 92 ? 7.663 -5.239 10.795 1.00 96.25 92 TYR A CA 1
ATOM 734 C C . TYR A 1 92 ? 7.807 -3.735 11.038 1.00 96.25 92 TYR A C 1
ATOM 736 O O . TYR A 1 92 ? 7.074 -2.945 10.461 1.00 96.25 92 TYR A O 1
ATOM 744 N N . GLU A 1 93 ? 8.765 -3.318 11.868 1.00 95.94 93 GLU A N 1
ATOM 745 C CA . GLU A 1 93 ? 9.006 -1.887 12.145 1.00 95.94 93 GLU A CA 1
ATOM 746 C C . GLU A 1 93 ? 9.461 -1.112 10.901 1.00 95.94 93 GLU A C 1
ATOM 748 O O . GLU A 1 93 ? 9.210 0.081 10.784 1.00 95.94 93 GLU A O 1
ATOM 753 N N . ASP A 1 94 ? 10.114 -1.787 9.958 1.00 95.25 94 ASP A N 1
ATOM 754 C CA . ASP A 1 94 ? 10.692 -1.210 8.747 1.00 95.25 94 ASP A CA 1
ATOM 755 C C . ASP A 1 94 ? 9.779 -1.298 7.512 1.00 95.25 94 ASP A C 1
ATOM 757 O O . ASP A 1 94 ? 10.208 -0.960 6.406 1.00 95.25 94 ASP A O 1
ATOM 761 N N . ALA A 1 95 ? 8.509 -1.694 7.673 1.00 95.94 95 ALA A N 1
ATOM 762 C CA . ALA A 1 95 ? 7.574 -1.832 6.551 1.00 95.94 95 ALA A CA 1
ATOM 763 C C . ALA A 1 95 ? 7.379 -0.513 5.774 1.00 95.94 95 ALA A C 1
ATOM 765 O O . ALA A 1 95 ? 7.294 -0.529 4.549 1.00 95.94 95 ALA A O 1
ATOM 766 N N . LEU A 1 96 ? 7.421 0.638 6.458 1.00 95.88 96 LEU A N 1
ATOM 767 C CA . LEU A 1 96 ? 7.355 1.976 5.849 1.00 95.88 96 LEU A CA 1
ATOM 768 C C . LEU A 1 96 ? 8.691 2.747 5.857 1.00 95.88 96 LEU A C 1
ATOM 770 O O . LEU A 1 96 ? 8.720 3.942 5.567 1.00 95.88 96 LEU A O 1
ATOM 774 N N . GLU A 1 97 ? 9.816 2.093 6.159 1.00 95.69 97 GLU A N 1
ATOM 775 C CA . GLU A 1 97 ? 11.140 2.702 5.952 1.00 95.69 97 GLU A CA 1
ATOM 776 C C . GLU A 1 97 ? 11.475 2.778 4.452 1.00 95.69 97 GLU A C 1
ATOM 778 O O . GLU A 1 97 ? 11.003 1.926 3.692 1.00 95.69 97 GLU A O 1
ATOM 783 N N . PRO A 1 98 ? 12.292 3.759 4.012 1.00 94.38 98 PRO A N 1
ATOM 784 C CA . PRO A 1 98 ? 12.641 3.985 2.607 1.00 94.38 98 PRO A CA 1
ATOM 785 C C . PRO A 1 98 ? 13.611 2.908 2.087 1.00 94.38 98 PRO A C 1
ATOM 787 O O . PRO A 1 98 ? 14.787 3.152 1.822 1.00 94.38 98 PRO A O 1
ATOM 790 N N . THR A 1 99 ? 13.119 1.684 1.978 1.00 92.75 99 THR A N 1
ATOM 791 C CA . THR A 1 99 ? 13.835 0.506 1.492 1.00 92.75 99 THR A CA 1
ATOM 792 C C . THR A 1 99 ? 12.960 -0.225 0.477 1.00 92.75 99 THR A C 1
ATOM 794 O O . THR A 1 99 ? 11.781 0.090 0.324 1.00 92.75 99 THR A O 1
ATOM 797 N N . PHE A 1 100 ? 13.522 -1.218 -0.208 1.00 91.25 100 PHE A N 1
ATOM 798 C CA . PHE A 1 100 ? 12.750 -2.129 -1.063 1.00 91.25 100 PHE A CA 1
ATOM 799 C C . PHE A 1 100 ? 12.240 -3.360 -0.305 1.00 91.25 100 PHE A C 1
ATOM 801 O O . PHE A 1 100 ? 11.382 -4.077 -0.794 1.00 91.25 100 PHE A O 1
ATOM 808 N N . GLU A 1 101 ? 12.736 -3.580 0.910 1.00 91.50 101 GLU A N 1
ATOM 809 C CA . GLU A 1 101 ? 12.458 -4.779 1.692 1.00 91.50 101 GLU A CA 1
ATOM 810 C C . GLU A 1 101 ? 11.104 -4.694 2.403 1.00 91.50 101 GLU A C 1
ATOM 812 O O . GLU A 1 101 ? 10.734 -3.644 2.943 1.00 91.50 101 GLU A O 1
ATOM 817 N N . ARG A 1 102 ? 10.412 -5.838 2.495 1.00 92.44 102 ARG A N 1
ATOM 818 C CA . ARG A 1 102 ? 9.177 -6.020 3.287 1.00 92.44 102 ARG A CA 1
ATOM 819 C C . ARG A 1 102 ? 8.031 -5.101 2.856 1.00 92.44 102 ARG A C 1
ATOM 821 O O . ARG A 1 102 ? 7.252 -4.647 3.695 1.00 92.44 102 ARG A O 1
ATOM 828 N N . LYS A 1 103 ? 7.920 -4.834 1.552 1.00 94.31 103 LYS A N 1
ATOM 829 C CA . LYS A 1 103 ? 6.827 -4.024 0.988 1.00 94.31 103 LYS A CA 1
ATOM 830 C C . LYS A 1 103 ? 5.631 -4.866 0.566 1.00 94.31 103 LYS A C 1
ATOM 832 O O . LYS A 1 103 ? 4.507 -4.388 0.693 1.00 94.31 103 LYS A O 1
ATOM 837 N N . ALA A 1 104 ? 5.848 -6.136 0.217 1.00 94.69 104 ALA A N 1
ATOM 838 C CA . ALA A 1 104 ? 4.770 -7.057 -0.133 1.00 94.69 104 ALA A CA 1
ATOM 839 C C . ALA A 1 104 ? 3.679 -7.180 0.957 1.00 94.69 104 ALA A C 1
ATOM 841 O O . ALA A 1 104 ? 2.506 -7.040 0.614 1.00 94.69 104 ALA A O 1
ATOM 842 N N . PRO A 1 105 ? 3.989 -7.318 2.269 1.00 94.88 105 PRO A N 1
ATOM 843 C CA . PRO A 1 105 ? 2.949 -7.351 3.303 1.00 94.88 105 PRO A CA 1
ATOM 844 C C . PRO A 1 105 ? 2.094 -6.080 3.359 1.00 94.88 105 PRO A C 1
ATOM 846 O O . PRO A 1 105 ? 0.896 -6.160 3.624 1.00 94.88 105 PRO A O 1
ATOM 849 N N . VAL A 1 106 ? 2.694 -4.914 3.091 1.00 95.06 106 VAL A N 1
ATOM 850 C CA . VAL A 1 106 ? 1.969 -3.637 3.050 1.00 95.06 106 VAL A CA 1
ATOM 851 C C . VAL A 1 106 ? 1.072 -3.592 1.819 1.00 95.06 106 VAL A C 1
ATOM 853 O O . VAL A 1 106 ? -0.111 -3.306 1.953 1.00 95.06 106 VAL A O 1
ATOM 856 N N . ALA A 1 107 ? 1.602 -3.950 0.645 1.00 94.00 107 ALA A N 1
ATOM 857 C CA . ALA A 1 107 ? 0.840 -3.989 -0.600 1.00 94.00 107 ALA A CA 1
ATOM 858 C C . ALA A 1 107 ? -0.371 -4.932 -0.501 1.00 94.00 107 ALA A C 1
ATOM 860 O O . ALA A 1 107 ? -1.488 -4.515 -0.802 1.00 94.00 107 ALA A O 1
ATOM 861 N N . ILE A 1 108 ? -0.176 -6.161 -0.011 1.00 94.19 108 ILE A N 1
ATOM 862 C CA . ILE A 1 108 ? -1.251 -7.150 0.179 1.00 94.19 108 ILE A CA 1
ATOM 863 C C . ILE A 1 108 ? -2.296 -6.621 1.163 1.00 94.19 108 ILE A C 1
ATOM 865 O O . ILE A 1 108 ? -3.495 -6.665 0.885 1.00 94.19 108 ILE A O 1
ATOM 869 N N . TRP A 1 109 ? -1.860 -6.070 2.300 1.00 94.31 109 TRP A N 1
ATOM 870 C CA . TRP A 1 109 ? -2.785 -5.505 3.277 1.00 94.31 109 TRP A CA 1
ATOM 871 C C . TRP A 1 109 ? -3.600 -4.352 2.675 1.00 94.31 109 TRP A C 1
ATOM 873 O O . TRP A 1 109 ? -4.824 -4.354 2.785 1.00 94.31 109 TRP A O 1
ATOM 883 N N . SER A 1 110 ? -2.966 -3.414 1.968 1.00 92.88 110 SER A N 1
ATOM 884 C CA . SER A 1 110 ? -3.647 -2.287 1.320 1.00 92.88 110 SER A CA 1
ATOM 885 C C . SER A 1 110 ? -4.625 -2.739 0.227 1.00 92.88 110 SER A C 1
ATOM 887 O O . SER A 1 110 ? -5.710 -2.172 0.100 1.00 92.88 110 SER A O 1
ATOM 889 N N . GLN A 1 111 ? -4.303 -3.797 -0.524 1.00 92.19 111 GLN A N 1
ATOM 890 C CA . GLN A 1 111 ? -5.227 -4.425 -1.478 1.00 92.19 111 GLN A CA 1
ATOM 891 C C . GLN A 1 111 ? -6.437 -5.050 -0.794 1.00 92.19 111 GLN A 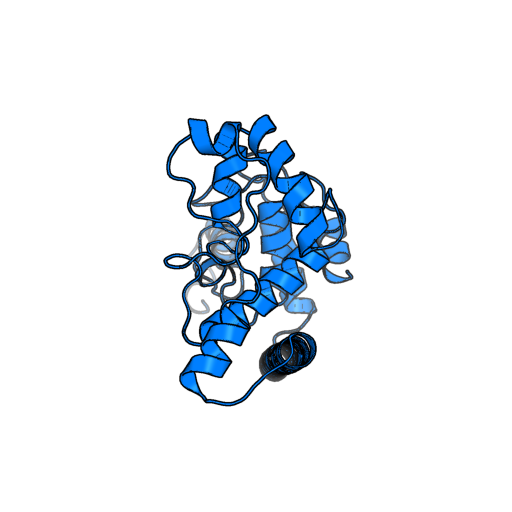C 1
ATOM 893 O O . GLN A 1 111 ? -7.562 -4.935 -1.281 1.00 92.19 111 GLN A O 1
ATOM 898 N N . HIS A 1 112 ? -6.223 -5.705 0.343 1.00 93.00 112 HIS A N 1
ATOM 899 C CA . HIS A 1 112 ? -7.317 -6.270 1.115 1.00 93.00 112 HIS A CA 1
ATOM 900 C C . HIS A 1 112 ? -8.216 -5.165 1.674 1.00 93.00 112 HIS A C 1
ATOM 902 O O . HIS A 1 112 ? -9.435 -5.256 1.544 1.00 93.00 112 HIS A O 1
ATOM 908 N N . GLN A 1 113 ? -7.632 -4.082 2.199 1.00 91.25 113 GLN A N 1
ATOM 909 C CA . GLN A 1 113 ? -8.392 -2.917 2.658 1.00 91.25 113 GLN A CA 1
ATOM 910 C C . GLN A 1 113 ? -9.256 -2.319 1.548 1.00 91.25 113 GLN A C 1
ATOM 912 O O . GLN A 1 113 ? -10.422 -2.024 1.784 1.00 91.25 113 GLN A O 1
ATOM 917 N N . HIS A 1 114 ? -8.730 -2.211 0.328 1.00 88.56 114 HIS A N 1
ATOM 918 C CA . HIS A 1 114 ? -9.498 -1.766 -0.837 1.00 88.56 114 HIS A CA 1
ATOM 919 C C . HIS A 1 114 ? -10.756 -2.629 -1.043 1.00 88.56 114 HIS A C 1
ATOM 921 O O . HIS A 1 114 ? -11.869 -2.109 -1.105 1.00 88.56 114 HIS A O 1
ATOM 927 N N . ILE A 1 115 ? -10.612 -3.955 -1.084 1.00 92.06 115 ILE A N 1
ATOM 928 C CA . ILE A 1 115 ? -11.758 -4.859 -1.266 1.00 92.06 115 ILE A CA 1
ATOM 929 C C . ILE A 1 115 ? -12.755 -4.741 -0.111 1.00 92.06 115 ILE A C 1
ATOM 931 O O . ILE A 1 115 ? -13.962 -4.751 -0.356 1.00 92.06 115 ILE A O 1
ATOM 935 N N . ILE A 1 116 ? -12.272 -4.619 1.129 1.00 92.38 116 ILE A N 1
ATOM 936 C CA . ILE A 1 116 ? -13.120 -4.439 2.314 1.00 92.38 116 ILE A CA 1
ATOM 937 C C . ILE A 1 116 ? -13.939 -3.158 2.185 1.00 92.38 116 ILE A C 1
ATOM 939 O O . ILE A 1 116 ? -15.155 -3.215 2.337 1.00 92.38 116 ILE A O 1
ATOM 943 N N . ILE A 1 117 ? -13.296 -2.034 1.863 1.00 89.88 117 ILE A N 1
ATOM 944 C CA . ILE A 1 117 ? -13.925 -0.709 1.769 1.00 89.88 117 ILE A CA 1
ATOM 945 C C . ILE A 1 117 ? -15.010 -0.659 0.686 1.00 89.88 117 ILE A C 1
ATOM 947 O O . ILE A 1 117 ? -16.019 0.024 0.854 1.00 89.88 117 ILE A O 1
ATOM 951 N N . ASP A 1 118 ? -14.839 -1.394 -0.412 1.00 89.06 118 ASP A N 1
ATOM 952 C CA . ASP A 1 118 ? -15.875 -1.463 -1.445 1.00 89.06 118 ASP A CA 1
ATOM 953 C C . ASP A 1 118 ? -16.983 -2.467 -1.134 1.00 89.06 118 ASP A C 1
ATOM 955 O O . ASP A 1 118 ? -18.135 -2.266 -1.523 1.00 89.06 118 ASP A O 1
ATOM 959 N N . SER A 1 119 ? -16.643 -3.572 -0.467 1.00 91.75 119 SER A N 1
ATOM 960 C CA . SER A 1 119 ? -17.601 -4.637 -0.147 1.00 91.75 119 SER A CA 1
ATOM 961 C C . SER A 1 119 ? -18.494 -4.254 1.030 1.00 91.75 119 SER A C 1
ATOM 963 O O . SER A 1 119 ? -19.690 -4.546 1.040 1.00 91.75 119 SER A O 1
ATOM 965 N N . LEU A 1 120 ? -17.907 -3.594 2.025 1.00 90.19 120 LEU A N 1
ATOM 966 C CA . LEU A 1 120 ? -18.578 -2.966 3.149 1.00 90.19 120 LEU A CA 1
ATOM 967 C C . LEU A 1 120 ? -18.517 -1.476 2.844 1.00 90.19 120 LEU A C 1
ATOM 969 O O . LEU A 1 120 ? -17.426 -0.952 2.974 1.00 90.19 120 LEU A O 1
ATOM 973 N N . PRO A 1 121 ? -19.604 -0.814 2.404 1.00 82.62 121 PRO A N 1
ATOM 974 C CA . PRO A 1 121 ? -19.587 0.531 1.813 1.00 82.62 121 PRO A CA 1
ATOM 975 C C . PRO A 1 121 ? -19.051 1.598 2.786 1.00 82.62 121 PRO A C 1
ATOM 977 O O . PRO A 1 121 ? -19.806 2.356 3.398 1.00 82.62 121 PRO A O 1
ATOM 980 N N . LEU A 1 122 ? -17.731 1.628 2.930 1.00 88.94 122 LEU A N 1
ATOM 981 C CA . LEU A 1 122 ? -16.936 2.414 3.859 1.00 88.94 122 LEU A CA 1
ATOM 982 C C . LEU A 1 122 ? -16.149 3.452 3.051 1.00 88.94 122 LEU A C 1
ATOM 984 O O . LEU A 1 122 ? -16.187 3.497 1.823 1.00 88.94 122 LEU A O 1
ATOM 988 N N . CYS A 1 123 ? -15.434 4.330 3.744 1.00 87.06 123 CYS A N 1
ATOM 989 C CA . CYS A 1 123 ? -14.547 5.293 3.107 1.00 87.06 123 CYS A CA 1
ATOM 990 C C . CYS A 1 123 ? -13.387 5.587 4.050 1.00 87.06 123 CYS A C 1
ATOM 992 O O . CYS A 1 123 ? -13.599 6.215 5.084 1.00 87.06 123 CYS A O 1
ATOM 994 N N . ASP A 1 124 ? -12.174 5.164 3.700 1.00 86.25 124 ASP A N 1
ATOM 995 C CA . ASP A 1 124 ? -10.983 5.423 4.516 1.00 86.25 124 ASP A CA 1
ATOM 996 C C . ASP A 1 124 ? -10.481 6.869 4.406 1.00 86.25 124 ASP A C 1
ATOM 998 O O . ASP A 1 124 ? -9.747 7.319 5.276 1.00 86.25 124 ASP A O 1
ATOM 1002 N N . PHE A 1 125 ? -10.915 7.622 3.393 1.00 84.81 125 PHE A N 1
ATOM 1003 C CA . PHE A 1 125 ? -10.651 9.058 3.289 1.00 84.81 125 PHE A CA 1
ATOM 1004 C C . PHE A 1 125 ? -11.446 9.871 4.321 1.00 84.81 125 PHE A C 1
ATOM 1006 O O . PHE A 1 125 ? -10.887 10.704 5.031 1.00 84.81 125 PHE A O 1
ATOM 1013 N N . ALA A 1 126 ? -12.759 9.641 4.406 1.00 83.94 126 ALA A N 1
ATOM 1014 C CA . ALA A 1 126 ? -13.634 10.362 5.331 1.00 83.94 126 ALA A CA 1
ATOM 1015 C C . ALA A 1 126 ? -13.604 9.772 6.750 1.00 83.94 126 ALA A C 1
ATOM 1017 O O . ALA A 1 126 ? -13.737 10.509 7.726 1.00 83.94 126 ALA A O 1
ATOM 1018 N N . PHE A 1 127 ? -13.432 8.452 6.857 1.00 84.56 127 PHE A N 1
ATOM 1019 C CA . PHE A 1 127 ? -13.448 7.697 8.108 1.00 84.56 127 PHE A CA 1
ATOM 1020 C C . PHE A 1 127 ? -12.201 6.805 8.189 1.00 84.56 127 PHE A C 1
ATOM 1022 O O . PHE A 1 127 ? -12.261 5.613 7.876 1.00 84.56 127 PHE A O 1
ATOM 1029 N N . PRO A 1 128 ? -11.044 7.371 8.567 1.00 85.56 128 PRO A N 1
ATOM 1030 C CA . PRO A 1 128 ? -9.790 6.638 8.525 1.00 85.56 128 PRO A CA 1
ATOM 1031 C C . PRO A 1 128 ? -9.716 5.512 9.555 1.00 85.56 128 PRO A C 1
ATOM 1033 O O . PRO A 1 128 ? -9.938 5.709 10.752 1.00 85.56 128 PRO A O 1
ATOM 1036 N N . GLN A 1 129 ? -9.345 4.330 9.062 1.00 88.69 129 GLN A N 1
ATOM 1037 C CA . GLN A 1 129 ? -9.221 3.100 9.852 1.00 88.69 129 GLN A CA 1
ATOM 1038 C C . GLN A 1 129 ? -7.783 2.838 10.312 1.00 88.69 129 GLN A C 1
ATOM 1040 O O . GLN A 1 129 ? -7.569 2.242 11.360 1.00 88.69 129 GLN A O 1
ATOM 1045 N N . LEU A 1 130 ? -6.781 3.305 9.557 1.00 92.25 130 LEU A N 1
ATOM 1046 C CA . LEU A 1 130 ? -5.375 3.034 9.864 1.00 92.25 130 LEU A CA 1
ATOM 1047 C C . LEU A 1 130 ? -4.786 4.029 10.870 1.00 92.25 130 LEU A C 1
ATOM 1049 O O . LEU A 1 130 ? -4.153 3.620 11.838 1.00 92.25 130 LEU A O 1
ATOM 1053 N N . ILE A 1 131 ? -4.998 5.330 10.663 1.00 92.50 131 ILE A N 1
ATOM 1054 C CA . ILE A 1 131 ? -4.514 6.379 11.569 1.00 92.50 131 ILE A CA 1
ATOM 1055 C C . ILE A 1 131 ? -5.661 7.244 12.073 1.00 92.50 131 ILE A C 1
ATOM 1057 O O . ILE A 1 131 ? -6.601 7.520 11.330 1.00 92.50 131 ILE A O 1
ATOM 1061 N N . HIS A 1 132 ? -5.612 7.674 13.332 1.00 88.62 132 HIS A N 1
ATOM 1062 C CA . HIS A 1 132 ? -6.629 8.588 13.847 1.00 88.62 132 HIS A CA 1
ATOM 1063 C C . HIS A 1 132 ? -6.515 9.959 13.164 1.00 88.62 132 HIS A C 1
ATOM 1065 O O . HIS A 1 132 ? -5.414 10.354 12.766 1.00 88.62 132 HIS A O 1
ATOM 1071 N N . PRO A 1 133 ? -7.605 10.743 13.095 1.00 86.06 133 PRO A N 1
ATOM 1072 C CA . PRO A 1 133 ? -7.521 12.141 12.696 1.00 86.06 133 PRO A CA 1
ATOM 1073 C C . PRO A 1 133 ? -6.545 12.917 13.591 1.00 86.06 133 PRO A C 1
ATOM 1075 O O . PRO A 1 133 ? -6.661 12.912 14.817 1.00 86.06 133 PRO A O 1
ATOM 1078 N N . ILE A 1 134 ? -5.582 13.596 12.970 1.00 86.88 134 ILE A N 1
ATOM 1079 C CA . ILE A 1 134 ? -4.587 14.422 13.655 1.00 86.88 134 ILE A CA 1
ATOM 1080 C C . ILE A 1 134 ? -4.913 15.886 13.376 1.00 86.88 134 ILE A C 1
ATOM 1082 O O . ILE A 1 134 ? -4.739 16.380 12.265 1.00 86.88 134 ILE A O 1
ATOM 1086 N N . GLU A 1 135 ? -5.393 16.590 14.398 1.00 87.44 135 GLU A N 1
ATOM 1087 C CA . GLU A 1 135 ? -5.944 17.944 14.246 1.00 87.44 135 GLU A CA 1
ATOM 1088 C C . GLU A 1 135 ? -4.870 19.042 14.226 1.00 87.44 135 GLU A C 1
ATOM 1090 O O . GLU A 1 135 ? -5.126 20.175 13.815 1.00 87.44 135 GLU A O 1
ATOM 1095 N N . SER A 1 136 ? -3.656 18.740 14.696 1.00 90.38 136 SER A N 1
ATOM 1096 C CA . SER A 1 136 ? -2.571 19.716 14.773 1.00 90.38 136 SER A CA 1
ATOM 1097 C C . SER A 1 136 ? -1.185 19.078 14.743 1.00 90.38 136 SER A C 1
ATOM 1099 O O . SER A 1 136 ? -0.986 17.925 15.131 1.00 90.38 136 SER A O 1
ATOM 1101 N N . ARG A 1 137 ? -0.182 19.876 14.359 1.00 87.50 137 ARG A N 1
ATOM 1102 C CA . ARG A 1 137 ? 1.230 19.471 14.425 1.00 87.50 137 ARG A CA 1
ATOM 1103 C C . ARG A 1 137 ? 1.696 19.201 15.859 1.00 87.50 137 ARG A C 1
ATOM 1105 O O . ARG A 1 137 ? 2.562 18.355 16.068 1.00 87.50 137 ARG A O 1
ATOM 1112 N N . GLU A 1 138 ? 1.140 19.911 16.838 1.00 91.88 138 GLU A N 1
ATOM 1113 C CA . GLU A 1 138 ? 1.458 19.689 18.250 1.00 91.88 138 GLU A CA 1
ATOM 1114 C C . GLU A 1 138 ? 0.981 18.306 18.699 1.00 91.88 138 GLU A C 1
ATOM 1116 O O . GLU A 1 138 ? 1.759 17.559 19.289 1.00 91.88 138 GLU A O 1
ATOM 1121 N N . MET A 1 139 ? -0.247 17.922 18.334 1.00 91.69 139 MET A N 1
ATOM 1122 C CA . MET A 1 139 ? -0.755 16.569 18.567 1.00 91.69 139 MET A CA 1
ATOM 1123 C C . MET A 1 139 ? 0.119 15.53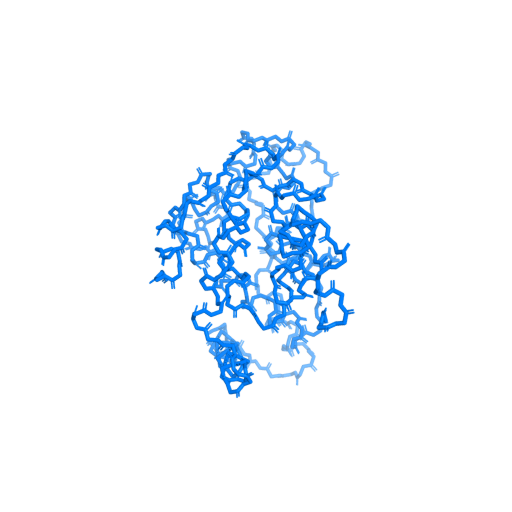1 17.857 1.00 91.69 139 MET A C 1
ATOM 1125 O O . MET A 1 139 ? 0.599 14.608 18.505 1.00 91.69 139 MET A O 1
ATOM 1129 N N . TRP A 1 140 ? 0.414 15.724 16.567 1.00 90.94 140 TRP A N 1
ATOM 1130 C CA . TRP A 1 140 ? 1.283 14.828 15.788 1.00 90.94 140 TRP A CA 1
ATOM 1131 C C . TRP A 1 140 ? 2.654 14.574 16.435 1.00 90.94 140 TRP A C 1
ATOM 1133 O O . TRP A 1 140 ? 3.185 13.464 16.399 1.00 90.94 140 TRP A O 1
ATOM 1143 N N . SER A 1 141 ? 3.236 15.614 17.035 1.00 89.81 141 SER A N 1
ATOM 1144 C CA . SER A 1 141 ? 4.579 15.548 17.620 1.00 89.81 141 SER A CA 1
ATOM 1145 C C . SER A 1 141 ? 4.612 14.832 18.971 1.00 89.81 141 SER A C 1
ATOM 1147 O O . SER A 1 141 ? 5.642 14.260 19.332 1.00 89.81 141 SER A O 1
ATOM 1149 N N . ASN A 1 142 ? 3.502 14.874 19.711 1.00 90.69 142 ASN A N 1
ATOM 1150 C CA . ASN A 1 142 ? 3.422 14.404 21.095 1.00 90.69 142 ASN A CA 1
ATOM 1151 C C . ASN A 1 142 ? 2.596 13.126 21.268 1.00 90.69 142 ASN A C 1
ATOM 1153 O O . ASN A 1 142 ? 2.604 12.555 22.353 1.00 90.69 142 ASN A O 1
ATOM 1157 N N . ILE A 1 143 ? 1.874 12.689 20.238 1.00 90.56 143 ILE A N 1
ATOM 1158 C CA . ILE A 1 143 ? 1.107 11.448 20.282 1.00 90.56 143 ILE A CA 1
ATOM 1159 C C . ILE A 1 143 ? 2.051 10.237 20.306 1.00 90.56 143 ILE A C 1
ATOM 1161 O O . ILE A 1 143 ? 3.024 10.181 19.551 1.00 90.56 143 ILE A O 1
ATOM 1165 N N . ASP A 1 144 ? 1.769 9.279 21.188 1.00 87.31 144 ASP A N 1
ATOM 1166 C CA . ASP A 1 144 ? 2.566 8.053 21.339 1.00 87.31 144 ASP A CA 1
ATOM 1167 C C . ASP A 1 144 ? 2.119 6.935 20.388 1.00 87.31 144 ASP A C 1
ATOM 1169 O O . ASP A 1 144 ? 2.910 6.061 20.034 1.00 87.31 144 ASP A O 1
ATOM 1173 N N . ASP A 1 145 ? 0.846 6.949 19.991 1.00 88.12 145 ASP A N 1
ATOM 1174 C CA . ASP A 1 145 ? 0.238 5.938 19.136 1.00 88.12 145 ASP A CA 1
ATOM 1175 C C . ASP A 1 145 ? -0.764 6.577 18.183 1.00 88.12 145 ASP A C 1
ATOM 1177 O O . ASP A 1 145 ? -1.705 7.243 18.606 1.00 88.12 145 ASP A O 1
ATOM 1181 N N . ILE A 1 146 ? -0.539 6.382 16.891 1.00 92.25 146 ILE A N 1
ATOM 1182 C CA . ILE A 1 146 ? -1.343 6.999 15.833 1.00 92.25 146 ILE A CA 1
ATOM 1183 C C . ILE A 1 146 ? -2.392 6.033 15.275 1.00 92.25 146 ILE A C 1
ATOM 1185 O O . ILE A 1 146 ? -3.190 6.453 14.444 1.00 92.25 146 ILE A O 1
ATOM 1189 N N . LEU A 1 147 ? -2.365 4.763 15.697 1.00 93.31 147 LEU A N 1
ATOM 1190 C CA . LEU A 1 147 ? -3.150 3.669 15.130 1.00 93.31 147 LEU A CA 1
ATOM 1191 C C . LEU A 1 147 ? -4.640 3.772 15.473 1.00 93.31 147 LEU A C 1
ATOM 1193 O O . LEU A 1 147 ? -4.994 3.714 16.643 1.00 93.31 147 LEU A O 1
ATOM 1197 N N . SER A 1 148 ? -5.501 3.809 14.455 1.00 91.94 148 SER A N 1
ATOM 1198 C CA . SER A 1 148 ? -6.959 3.832 14.630 1.00 91.94 148 SER A CA 1
ATOM 1199 C C . SER A 1 148 ? -7.596 2.453 14.817 1.00 91.94 148 SER A C 1
ATOM 1201 O O . SER A 1 148 ? -6.915 1.449 15.019 1.00 91.94 148 SER A O 1
ATOM 1203 N N . ASP A 1 149 ? -8.927 2.430 14.855 1.00 91.06 149 ASP A N 1
ATOM 1204 C CA . ASP A 1 149 ? -9.713 1.214 15.030 1.00 91.06 149 ASP A CA 1
ATOM 1205 C C . ASP A 1 149 ? -9.691 0.368 13.750 1.00 91.06 149 ASP A C 1
ATOM 1207 O O . ASP A 1 149 ? -10.438 0.619 12.802 1.00 91.06 149 ASP A O 1
ATOM 1211 N N . LEU A 1 150 ? -8.817 -0.642 13.744 1.00 91.31 150 LEU A N 1
ATOM 1212 C CA . LEU A 1 150 ? -8.688 -1.603 12.650 1.00 91.31 150 LEU A CA 1
ATOM 1213 C C . LEU A 1 150 ? -9.890 -2.551 12.536 1.00 91.31 150 LEU A C 1
ATOM 1215 O O . LEU A 1 150 ? -10.033 -3.192 11.501 1.00 91.31 150 LEU A O 1
ATOM 1219 N N . ASP A 1 151 ? -10.738 -2.645 13.567 1.00 93.38 151 ASP A N 1
ATOM 1220 C CA . ASP A 1 151 ? -11.906 -3.532 13.606 1.00 93.38 151 ASP A CA 1
ATOM 1221 C C . ASP A 1 151 ? -13.227 -2.796 13.348 1.00 93.38 151 ASP A C 1
ATOM 1223 O O . ASP A 1 151 ? -14.314 -3.359 13.526 1.00 93.38 151 ASP A O 1
ATOM 1227 N N . LEU A 1 152 ? -13.155 -1.539 12.898 1.00 92.31 152 LEU A N 1
ATOM 1228 C CA . LEU A 1 152 ? -14.329 -0.737 12.563 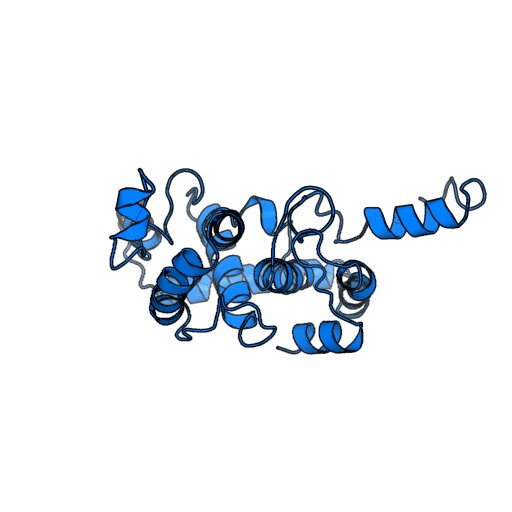1.00 92.31 152 LEU A CA 1
ATOM 1229 C C . LEU A 1 152 ? -15.201 -1.407 11.488 1.00 92.31 152 LEU A C 1
ATOM 1231 O O . LEU A 1 152 ? -16.427 -1.325 11.541 1.00 92.31 152 LEU A O 1
ATOM 1235 N N . ASP A 1 153 ? -14.583 -2.093 10.531 1.00 93.25 153 ASP A N 1
ATOM 1236 C CA . ASP A 1 153 ? -15.246 -2.847 9.468 1.00 93.25 153 ASP A CA 1
ATOM 1237 C C . ASP A 1 153 ? -16.092 -4.022 10.003 1.00 93.25 153 ASP A C 1
ATOM 1239 O O . ASP A 1 153 ? -17.250 -4.181 9.608 1.00 93.25 153 ASP A O 1
ATOM 1243 N N . LEU A 1 154 ? -15.567 -4.796 10.957 1.00 95.56 154 LEU A N 1
ATOM 1244 C CA . LEU A 1 154 ? -16.270 -5.901 11.619 1.00 95.56 154 LEU A CA 1
ATOM 1245 C C . LEU A 1 154 ? -17.411 -5.395 12.505 1.00 95.56 154 LEU A C 1
ATOM 1247 O O . LEU A 1 154 ? -18.514 -5.957 12.506 1.00 95.56 154 LEU A O 1
ATOM 1251 N N . GLN A 1 155 ? -17.163 -4.309 13.242 1.00 94.44 155 GLN A N 1
ATOM 1252 C CA . GLN A 1 155 ? -18.182 -3.647 14.055 1.00 94.44 155 GLN A CA 1
ATOM 1253 C C . GLN A 1 155 ? -19.323 -3.130 13.177 1.00 94.44 155 GLN A C 1
ATOM 1255 O O . GLN A 1 155 ? -20.495 -3.353 13.491 1.00 94.44 155 GLN A O 1
ATOM 1260 N N . PHE A 1 156 ? -18.994 -2.491 12.051 1.00 93.56 156 PHE A N 1
ATOM 1261 C CA . PHE A 1 156 ? -19.971 -1.999 11.087 1.00 93.56 156 PHE A CA 1
ATOM 1262 C C . PHE A 1 156 ? -20.778 -3.142 10.465 1.00 93.56 156 PHE A C 1
ATOM 1264 O O . PHE A 1 156 ? -22.009 -3.085 10.451 1.00 93.56 156 PHE A O 1
ATOM 1271 N N . PHE A 1 157 ? -20.108 -4.211 10.021 1.00 95.62 157 PHE A N 1
ATOM 1272 C CA . PHE A 1 157 ? -20.765 -5.405 9.493 1.00 95.62 157 PHE A CA 1
ATOM 1273 C C . PHE A 1 157 ? -21.772 -5.981 10.496 1.00 95.62 157 PHE A C 1
ATOM 1275 O O . PHE A 1 157 ? -22.937 -6.197 10.151 1.00 95.62 157 PHE A O 1
ATOM 1282 N N . THR A 1 158 ? -21.354 -6.154 11.751 1.00 96.88 158 THR A N 1
ATOM 1283 C CA . THR A 1 158 ? -22.207 -6.702 12.813 1.00 96.88 158 THR A CA 1
ATOM 1284 C C . THR A 1 158 ? -23.384 -5.782 13.121 1.00 96.88 158 THR A C 1
ATOM 1286 O O . THR A 1 158 ? -24.521 -6.240 13.228 1.00 96.88 158 THR A O 1
ATOM 1289 N N . ALA A 1 159 ? -23.143 -4.474 13.220 1.00 95.56 159 ALA A N 1
ATOM 1290 C CA . ALA A 1 159 ? -24.183 -3.496 13.521 1.00 95.56 159 ALA A CA 1
ATOM 1291 C C . ALA A 1 159 ? -25.266 -3.423 12.430 1.00 95.56 159 ALA A C 1
ATOM 1293 O O . ALA A 1 159 ? -26.440 -3.229 12.746 1.00 95.56 159 ALA A O 1
ATOM 1294 N N . VAL A 1 160 ? -24.884 -3.574 11.157 1.00 95.81 160 VAL A N 1
ATOM 1295 C CA . VAL A 1 160 ? -25.807 -3.479 10.015 1.00 95.81 160 VAL A CA 1
ATOM 1296 C C . VAL A 1 160 ? -26.536 -4.796 9.750 1.00 95.81 160 VAL A C 1
ATOM 1298 O O . VAL A 1 160 ? -27.728 -4.783 9.446 1.00 95.81 160 VAL A O 1
ATOM 1301 N N . THR A 1 161 ? -25.836 -5.927 9.837 1.00 96.25 161 THR A N 1
ATOM 1302 C CA . THR A 1 161 ? -26.385 -7.236 9.440 1.00 96.25 161 THR A CA 1
ATOM 1303 C C . THR A 1 161 ? -26.978 -8.024 10.606 1.00 96.25 161 THR A C 1
ATOM 1305 O O . THR A 1 161 ? -27.845 -8.868 10.388 1.00 96.25 161 THR A O 1
ATOM 1308 N N . GLY A 1 162 ? -26.537 -7.750 11.837 1.00 97.56 162 GLY A N 1
ATOM 1309 C CA . GLY A 1 162 ? -26.836 -8.560 13.019 1.00 97.56 162 GLY A CA 1
ATOM 1310 C C . GLY A 1 162 ? -26.015 -9.852 13.123 1.00 97.56 162 GLY A C 1
ATOM 1311 O O . GLY A 1 162 ? -26.163 -10.567 14.111 1.00 97.56 162 GLY A O 1
ATOM 1312 N N . GLU A 1 163 ? -25.156 -10.146 12.145 1.00 96.94 163 GLU A N 1
ATOM 1313 C CA . GLU A 1 163 ? -24.290 -11.327 12.114 1.00 96.94 163 GLU A CA 1
ATOM 1314 C C . GLU A 1 163 ? -22.880 -10.967 12.586 1.00 96.94 163 GLU A C 1
ATOM 1316 O O . GLU A 1 163 ? -22.334 -9.931 12.211 1.00 96.94 163 GLU A O 1
ATOM 1321 N N . THR A 1 164 ? -22.263 -11.830 13.390 1.00 96.44 164 THR A N 1
ATOM 1322 C CA . THR A 1 164 ? -20.870 -11.645 13.820 1.00 96.44 164 THR A CA 1
ATOM 1323 C C . THR A 1 164 ? -19.919 -12.300 12.827 1.00 96.44 164 THR A C 1
ATOM 1325 O O . THR A 1 164 ? -20.163 -13.414 12.360 1.00 96.44 164 THR A O 1
ATOM 1328 N N . LEU A 1 165 ? -18.822 -11.609 12.531 1.00 94.81 165 LEU A N 1
ATOM 1329 C CA . LEU A 1 165 ? -17.749 -12.082 11.669 1.00 94.81 165 LEU A CA 1
ATOM 1330 C C . LEU A 1 165 ? -16.418 -11.903 12.400 1.00 94.81 165 LEU A C 1
ATOM 1332 O O . LEU A 1 165 ? -16.154 -10.831 12.938 1.00 94.81 165 LEU A O 1
ATOM 1336 N N . GLU A 1 166 ? -15.590 -12.941 12.413 1.00 96.31 166 GLU A N 1
ATOM 1337 C CA . GLU A 1 166 ? -14.222 -12.864 12.930 1.00 96.31 166 GLU A CA 1
ATOM 1338 C C . GLU A 1 166 ? -13.273 -12.312 11.854 1.00 96.31 166 GLU A C 1
ATOM 1340 O O . GLU A 1 166 ? -13.493 -12.514 10.651 1.00 96.31 166 GLU A O 1
ATOM 1345 N N . ARG A 1 167 ? -12.180 -11.663 12.275 1.00 94.75 167 ARG A N 1
ATOM 1346 C CA . ARG A 1 167 ? -11.170 -11.072 11.377 1.00 94.75 167 ARG A CA 1
ATOM 1347 C C . ARG A 1 167 ? -10.679 -12.065 10.327 1.00 94.75 167 ARG A C 1
ATOM 1349 O O . ARG A 1 167 ? -10.686 -11.753 9.139 1.00 94.75 167 ARG A O 1
ATOM 1356 N N . GLU A 1 168 ? -10.338 -13.282 10.738 1.00 96.12 168 GLU A N 1
ATOM 1357 C CA . GLU A 1 168 ? -9.805 -14.315 9.847 1.00 96.12 168 GLU A CA 1
ATOM 1358 C C . GLU A 1 168 ? -10.832 -14.766 8.796 1.00 96.12 168 GLU A C 1
ATOM 1360 O O . GLU A 1 168 ? -10.472 -15.186 7.693 1.00 96.12 168 GLU A O 1
ATOM 1365 N N . GLN A 1 169 ? -12.129 -14.692 9.115 1.00 96.81 169 GLN A N 1
ATOM 1366 C CA . GLN A 1 169 ? -13.190 -15.016 8.161 1.00 96.81 169 GLN A CA 1
ATOM 1367 C C . GLN A 1 169 ? -13.324 -13.922 7.101 1.00 96.81 169 GLN A C 1
ATOM 1369 O O . GLN A 1 169 ? -13.480 -14.247 5.920 1.00 96.81 169 GLN A O 1
ATOM 1374 N N . LEU A 1 170 ? -13.234 -12.651 7.507 1.00 96.25 170 LEU A N 1
ATOM 1375 C CA . LEU A 1 170 ? -13.240 -11.519 6.583 1.00 96.25 170 LEU A CA 1
ATOM 1376 C C . LEU A 1 170 ? -12.004 -11.536 5.678 1.00 96.25 170 LEU A C 1
ATOM 1378 O O . LEU A 1 170 ? -12.146 -11.454 4.461 1.00 96.25 170 LEU A O 1
ATOM 1382 N N . GLU A 1 171 ? -10.810 -11.723 6.244 1.00 95.25 171 GLU A N 1
ATOM 1383 C CA . GLU A 1 171 ? -9.556 -11.810 5.483 1.00 95.25 171 GLU A CA 1
ATOM 1384 C C . GLU A 1 171 ? -9.605 -12.921 4.433 1.00 95.25 171 GLU A C 1
ATOM 1386 O O . GLU A 1 171 ? -9.266 -12.698 3.272 1.00 95.25 171 GLU A O 1
ATOM 1391 N N . LYS A 1 172 ? -10.124 -14.098 4.801 1.00 97.31 172 LYS A N 1
ATOM 1392 C CA . LYS A 1 172 ? -10.308 -15.203 3.858 1.00 97.31 172 LYS A CA 1
ATOM 1393 C C . LYS A 1 172 ? -11.302 -14.868 2.744 1.00 97.31 172 LYS A C 1
ATOM 1395 O O . LYS A 1 172 ? -11.074 -15.238 1.593 1.00 97.31 172 LYS A O 1
ATOM 1400 N N . ALA A 1 173 ? -12.415 -14.208 3.063 1.00 97.12 173 ALA A N 1
ATOM 1401 C CA . ALA A 1 173 ? -13.396 -13.794 2.059 1.00 97.12 173 ALA A CA 1
ATOM 1402 C C . ALA A 1 173 ? -12.801 -12.768 1.079 1.00 97.12 173 ALA A C 1
ATOM 1404 O O . ALA A 1 173 ? -13.032 -12.851 -0.128 1.00 97.12 173 ALA A O 1
ATOM 1405 N N . VAL A 1 174 ? -11.990 -11.843 1.589 1.00 96.25 174 VAL A N 1
ATOM 1406 C CA . VAL A 1 174 ? -11.283 -10.831 0.801 1.00 96.25 174 VAL A CA 1
ATOM 1407 C C . VAL A 1 174 ? -10.227 -11.460 -0.105 1.00 96.25 174 VAL A C 1
ATOM 1409 O O . VAL A 1 174 ? -10.201 -11.162 -1.297 1.00 96.25 174 VAL A O 1
ATOM 1412 N N . GLU A 1 175 ? -9.417 -12.388 0.407 1.00 96.56 175 GLU A N 1
ATOM 1413 C CA . GLU A 1 175 ? -8.428 -13.126 -0.389 1.00 96.56 175 GLU A CA 1
ATOM 1414 C C . GLU A 1 175 ? -9.101 -13.914 -1.529 1.00 96.56 175 GLU A C 1
ATOM 1416 O O . GLU A 1 175 ? -8.617 -13.942 -2.665 1.00 96.56 175 GLU A O 1
ATOM 1421 N N . GLN A 1 176 ? -10.267 -14.515 -1.263 1.00 97.62 176 GLN A N 1
ATOM 1422 C CA . GLN A 1 176 ? -11.073 -15.190 -2.285 1.00 97.62 176 GLN A CA 1
ATOM 1423 C C . GLN A 1 176 ? -11.596 -14.219 -3.349 1.00 97.62 176 GLN A C 1
ATOM 1425 O O . GLN A 1 176 ? -11.536 -14.537 -4.539 1.00 97.62 176 GLN A O 1
ATOM 1430 N N . ALA A 1 177 ? -12.091 -13.048 -2.940 1.00 96.75 177 ALA A N 1
ATOM 1431 C CA . ALA A 1 177 ? -12.551 -12.011 -3.859 1.00 96.75 177 ALA A CA 1
ATOM 1432 C C . ALA A 1 177 ? -11.400 -11.492 -4.735 1.00 96.75 177 ALA A C 1
ATOM 1434 O O . ALA A 1 177 ? -11.523 -11.487 -5.961 1.00 96.75 177 ALA A O 1
ATOM 1435 N N . PHE A 1 178 ? -10.249 -11.175 -4.134 1.00 95.50 178 PHE A N 1
ATOM 1436 C CA . PHE A 1 178 ? -9.039 -10.772 -4.853 1.00 95.50 178 PHE A CA 1
ATOM 1437 C C . PHE A 1 178 ? -8.608 -11.834 -5.871 1.00 95.50 178 PHE A C 1
ATOM 1439 O O . PHE A 1 178 ? -8.372 -11.542 -7.045 1.00 95.50 178 PHE A O 1
ATOM 1446 N N . THR A 1 179 ? -8.562 -13.098 -5.444 1.00 96.31 179 THR A N 1
ATOM 1447 C CA . THR A 1 179 ? -8.194 -14.223 -6.310 1.00 96.31 179 THR A CA 1
ATOM 1448 C C . THR A 1 179 ? -9.161 -14.362 -7.484 1.00 96.31 179 THR A C 1
ATOM 1450 O O . THR A 1 179 ? -8.731 -14.584 -8.618 1.00 96.31 179 THR A O 1
ATOM 1453 N N . LEU A 1 180 ? -10.465 -14.197 -7.250 1.00 96.94 180 LEU A N 1
ATOM 1454 C CA . LEU A 1 180 ? -11.468 -14.225 -8.310 1.00 96.94 180 LEU A CA 1
ATOM 1455 C C . LEU A 1 180 ? -11.245 -13.095 -9.324 1.00 96.94 180 LEU A C 1
ATOM 1457 O O . LEU A 1 180 ? -11.269 -13.352 -10.531 1.00 96.94 180 LEU A O 1
ATOM 1461 N N . GLU A 1 181 ? -10.975 -11.873 -8.861 1.00 95.12 181 GLU A N 1
ATOM 1462 C CA . GLU A 1 181 ? -10.643 -10.749 -9.739 1.00 95.12 181 GLU A CA 1
ATOM 1463 C C . GLU A 1 181 ? -9.386 -11.044 -10.576 1.00 95.12 181 GLU A C 1
ATOM 1465 O O . GLU A 1 181 ? -9.411 -10.895 -11.801 1.00 95.12 181 GLU A O 1
ATOM 1470 N N . ARG A 1 182 ? -8.318 -11.575 -9.962 1.00 94.00 182 ARG A N 1
ATOM 1471 C CA . ARG A 1 182 ? -7.100 -12.011 -10.676 1.00 94.00 182 ARG A CA 1
ATOM 1472 C C . ARG A 1 182 ? -7.394 -13.079 -11.726 1.00 94.00 182 ARG A C 1
ATOM 1474 O O . ARG A 1 182 ? -6.899 -12.992 -12.849 1.00 94.00 182 ARG A O 1
ATOM 1481 N N . MET A 1 183 ? -8.226 -14.069 -11.405 1.00 96.12 183 MET A N 1
ATOM 1482 C CA . MET A 1 183 ? -8.639 -15.099 -12.363 1.00 96.12 183 MET A CA 1
ATOM 1483 C C . MET A 1 183 ? -9.420 -14.504 -13.540 1.00 96.12 183 MET A C 1
ATOM 1485 O O . MET A 1 183 ? -9.247 -14.942 -14.679 1.00 96.12 183 MET A O 1
ATOM 1489 N N . MET A 1 184 ? -10.265 -13.498 -13.299 1.00 96.00 184 MET A N 1
ATOM 1490 C CA . MET A 1 184 ? -11.004 -12.804 -14.356 1.00 96.00 184 MET A CA 1
ATOM 1491 C C . MET A 1 184 ? -10.085 -11.998 -15.278 1.00 96.00 184 MET A C 1
ATOM 1493 O O . MET A 1 184 ? -10.283 -12.028 -16.498 1.00 96.00 184 MET A O 1
ATOM 1497 N N . LEU A 1 185 ? -9.067 -11.336 -14.726 1.00 92.44 185 LEU A N 1
ATOM 1498 C CA . LEU A 1 185 ? -8.028 -10.650 -15.498 1.00 92.44 185 LEU A CA 1
ATOM 1499 C C . LEU A 1 185 ? -7.221 -11.639 -16.346 1.00 92.44 185 LEU A C 1
ATOM 1501 O O . LEU A 1 185 ? -7.080 -11.436 -17.552 1.00 92.44 185 LEU A O 1
ATOM 1505 N N . ALA A 1 186 ? -6.773 -12.747 -15.745 1.00 94.12 186 ALA A N 1
ATOM 1506 C CA . ALA A 1 186 ? -6.040 -13.804 -16.439 1.00 94.12 186 ALA A CA 1
ATOM 1507 C C . ALA A 1 186 ? -6.858 -14.414 -17.581 1.00 94.12 186 ALA A C 1
ATOM 1509 O O . ALA A 1 186 ? -6.366 -14.562 -18.700 1.00 94.12 186 ALA A O 1
ATOM 1510 N N . ARG A 1 187 ? -8.147 -14.686 -17.338 1.00 96.56 187 ARG A N 1
ATOM 1511 C CA . ARG A 1 187 ? -9.086 -15.138 -18.374 1.00 96.56 187 ARG A CA 1
ATOM 1512 C C . ARG A 1 187 ? -9.248 -14.113 -19.500 1.00 96.56 187 ARG A C 1
ATOM 1514 O O . ARG A 1 187 ? -9.463 -14.506 -20.642 1.00 96.56 187 ARG A O 1
ATOM 1521 N N . SER A 1 188 ? -9.146 -12.824 -19.182 1.00 93.06 188 SER A N 1
ATOM 1522 C CA . SER A 1 188 ? -9.197 -11.716 -20.148 1.00 93.06 188 SER A CA 1
ATOM 1523 C C . SER A 1 188 ? -7.853 -11.450 -20.841 1.00 93.06 188 SER A C 1
ATOM 1525 O O . SER A 1 188 ? -7.761 -10.534 -21.651 1.00 93.06 188 SER A O 1
ATOM 1527 N N . GLY A 1 189 ? -6.818 -12.247 -20.554 1.00 91.00 189 GLY A N 1
ATOM 1528 C CA . GLY A 1 189 ? -5.509 -12.173 -21.202 1.00 91.00 189 GLY A CA 1
ATOM 1529 C C . GLY A 1 189 ? -4.449 -11.367 -20.450 1.00 91.00 189 GLY A C 1
ATOM 1530 O O . GLY A 1 189 ? -3.307 -11.333 -20.909 1.00 91.00 189 GLY A O 1
ATOM 1531 N N . ARG A 1 190 ? -4.762 -10.768 -19.289 1.00 89.38 190 ARG A N 1
ATOM 1532 C CA . ARG A 1 190 ? -3.743 -10.134 -18.436 1.00 89.38 190 ARG A CA 1
ATOM 1533 C C . ARG A 1 190 ? -2.850 -11.217 -17.840 1.00 89.38 190 ARG A C 1
ATOM 1535 O O . ARG A 1 190 ? -3.295 -12.047 -17.055 1.00 89.38 190 ARG A O 1
ATOM 1542 N N . SER A 1 191 ? -1.591 -11.229 -18.251 1.00 90.62 191 SER A N 1
ATOM 1543 C CA . SER A 1 191 ? -0.615 -12.243 -17.863 1.00 90.62 191 SER A CA 1
ATOM 1544 C C . SER A 1 191 ? 0.628 -11.586 -17.288 1.00 90.62 191 SER A C 1
ATOM 1546 O O . SER A 1 191 ? 0.850 -10.391 -17.486 1.00 90.62 191 SER A O 1
ATOM 1548 N N . ARG A 1 192 ? 1.484 -12.394 -16.658 1.00 91.56 192 ARG A N 1
ATOM 1549 C CA . ARG A 1 192 ? 2.779 -11.937 -16.155 1.00 91.56 192 ARG A CA 1
ATOM 1550 C C . ARG A 1 192 ? 3.593 -11.202 -17.222 1.00 91.56 192 ARG A C 1
ATOM 1552 O O . ARG A 1 192 ? 4.145 -10.156 -16.934 1.00 91.56 192 ARG A O 1
ATOM 1559 N N . ILE A 1 193 ? 3.592 -11.686 -18.468 1.00 89.88 193 ILE A N 1
ATOM 1560 C CA . ILE A 1 193 ? 4.315 -11.048 -19.583 1.00 89.88 193 ILE A CA 1
ATOM 1561 C C . ILE A 1 193 ? 3.866 -9.595 -19.788 1.00 89.88 193 ILE A C 1
ATOM 1563 O O . ILE A 1 193 ? 4.700 -8.743 -20.074 1.00 89.88 193 ILE A O 1
ATOM 1567 N N . LEU A 1 194 ? 2.569 -9.306 -19.640 1.00 87.31 194 LEU A N 1
ATOM 1568 C CA . LEU A 1 194 ? 2.048 -7.940 -19.742 1.00 87.31 194 LEU A CA 1
ATOM 1569 C C . LEU A 1 194 ? 2.408 -7.104 -18.508 1.00 87.31 194 LEU A C 1
ATOM 1571 O O . LEU A 1 194 ? 2.741 -5.935 -18.640 1.00 87.31 194 LEU A O 1
ATOM 1575 N N . GLU A 1 195 ? 2.390 -7.694 -17.315 1.00 89.19 195 GLU A N 1
ATOM 1576 C CA . GLU A 1 195 ? 2.778 -7.010 -16.072 1.00 89.19 195 GLU A CA 1
ATOM 1577 C C . GLU A 1 195 ? 4.276 -6.660 -16.047 1.00 89.19 195 GLU A C 1
ATOM 1579 O O . GLU A 1 195 ? 4.640 -5.564 -15.634 1.00 89.19 195 GLU A O 1
ATOM 1584 N N . GLU A 1 196 ? 5.141 -7.505 -16.613 1.00 90.69 196 GLU A N 1
ATOM 1585 C CA . GLU A 1 196 ? 6.578 -7.234 -16.778 1.00 90.69 196 GLU A CA 1
ATOM 1586 C C . GLU A 1 196 ? 6.893 -6.057 -17.722 1.00 90.69 196 GLU A C 1
ATOM 1588 O O . GLU A 1 196 ? 8.034 -5.577 -17.756 1.00 90.69 196 GLU A O 1
ATOM 1593 N N . GLN A 1 197 ? 5.920 -5.598 -18.517 1.00 86.12 197 GLN A N 1
ATOM 1594 C CA . GLN A 1 197 ? 6.074 -4.409 -19.361 1.00 86.12 197 GLN A CA 1
ATOM 1595 C C . GLN A 1 197 ? 6.035 -3.119 -18.538 1.00 86.12 197 GLN A C 1
ATOM 1597 O O . GLN A 1 197 ? 6.616 -2.129 -18.969 1.00 86.12 197 GLN A O 1
ATOM 1602 N N . LEU A 1 198 ? 5.458 -3.138 -17.328 1.00 85.38 198 LEU A N 1
ATOM 1603 C CA . LEU A 1 198 ? 5.456 -1.979 -16.429 1.00 85.38 198 LEU A CA 1
ATOM 1604 C C . LEU A 1 198 ? 6.848 -1.619 -15.898 1.00 85.38 198 LEU A C 1
ATOM 1606 O O . LEU A 1 198 ? 7.041 -0.516 -15.397 1.00 85.38 198 LEU A O 1
ATOM 1610 N N . ALA A 1 199 ? 7.838 -2.505 -16.032 1.00 88.50 199 ALA A N 1
ATOM 1611 C CA . ALA A 1 199 ? 9.197 -2.245 -15.566 1.00 88.50 199 ALA A CA 1
ATOM 1612 C C . ALA A 1 199 ? 9.776 -0.926 -16.115 1.00 88.50 199 ALA A C 1
ATOM 1614 O O . ALA A 1 199 ? 10.466 -0.222 -15.384 1.00 88.50 199 ALA A O 1
ATOM 1615 N N . SER A 1 200 ? 9.485 -0.567 -17.373 1.00 85.00 200 SER A N 1
ATOM 1616 C CA . SER A 1 200 ? 9.949 0.698 -17.966 1.00 85.00 200 SER A CA 1
ATOM 1617 C C . SER A 1 200 ? 9.378 1.924 -17.254 1.00 85.00 200 SER A C 1
ATOM 1619 O O . SER A 1 200 ? 10.083 2.917 -17.094 1.00 85.00 200 SER A O 1
ATOM 1621 N N . HIS A 1 201 ? 8.139 1.845 -16.765 1.00 83.69 201 HIS A N 1
ATOM 1622 C CA . HIS A 1 201 ? 7.516 2.921 -15.998 1.00 83.69 201 HIS A CA 1
ATOM 1623 C C . HIS A 1 201 ? 8.271 3.171 -14.684 1.00 83.69 201 HIS A C 1
ATOM 1625 O O . HIS A 1 201 ? 8.640 4.302 -14.366 1.00 83.69 201 HIS A O 1
ATOM 1631 N N . PHE A 1 202 ? 8.601 2.102 -13.952 1.00 86.75 202 PHE A N 1
ATOM 1632 C CA . PHE A 1 202 ? 9.280 2.198 -12.653 1.00 86.75 202 PHE A CA 1
ATOM 1633 C C . PHE A 1 202 ? 10.796 2.451 -12.739 1.00 86.75 202 PHE A C 1
ATOM 1635 O O . PHE A 1 202 ? 11.419 2.798 -11.727 1.00 86.75 202 PHE A O 1
ATOM 1642 N N . GLN A 1 203 ? 11.377 2.365 -13.941 1.00 88.25 203 GLN A N 1
ATOM 1643 C CA . GLN A 1 203 ? 12.737 2.832 -14.240 1.00 88.25 203 GLN A CA 1
ATOM 1644 C C . GLN A 1 203 ? 12.852 4.357 -14.262 1.00 88.25 203 GLN A C 1
ATOM 1646 O O . GLN A 1 203 ? 13.943 4.890 -14.044 1.00 88.25 203 GLN A O 1
ATOM 1651 N N . LEU A 1 204 ? 11.750 5.074 -14.496 1.00 85.19 204 LEU A N 1
ATOM 1652 C CA . LEU A 1 204 ? 11.742 6.526 -14.369 1.00 85.19 204 LEU A CA 1
ATOM 1653 C C . LEU A 1 204 ? 12.036 6.902 -12.908 1.00 85.19 204 LEU A C 1
ATOM 1655 O O . LEU A 1 204 ? 11.539 6.230 -12.001 1.00 85.19 204 LEU A O 1
ATOM 1659 N N . PRO A 1 205 ? 12.828 7.952 -12.641 1.00 87.88 205 PRO A N 1
ATOM 1660 C CA . PRO A 1 205 ? 13.115 8.376 -11.278 1.00 87.88 205 PRO A CA 1
ATOM 1661 C C . PRO A 1 205 ? 11.871 8.965 -10.608 1.00 87.88 205 PRO A C 1
ATOM 1663 O O . PRO A 1 205 ? 11.128 9.741 -11.211 1.00 87.88 205 PRO A O 1
ATOM 1666 N N . CYS A 1 206 ? 11.674 8.632 -9.336 1.00 89.12 206 CYS A N 1
ATOM 1667 C CA . CYS A 1 206 ? 10.698 9.277 -8.477 1.00 89.12 206 CYS A CA 1
ATOM 1668 C C . CYS A 1 206 ? 10.998 10.777 -8.394 1.00 89.12 206 CYS A C 1
ATOM 1670 O O . CYS A 1 206 ? 12.130 11.205 -8.172 1.00 89.12 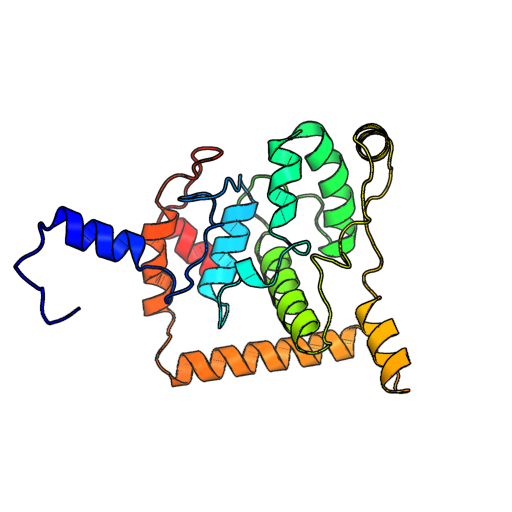206 CYS A O 1
ATOM 1672 N N . ARG A 1 207 ? 9.968 11.598 -8.551 1.00 86.44 207 ARG A N 1
ATOM 1673 C CA . ARG A 1 207 ? 10.036 13.056 -8.500 1.00 86.44 207 ARG A CA 1
ATOM 1674 C C . ARG A 1 207 ? 10.411 13.579 -7.114 1.00 86.44 207 ARG A C 1
ATOM 1676 O O . ARG A 1 207 ? 11.009 14.648 -7.024 1.00 86.44 207 ARG A O 1
ATOM 1683 N N . ALA A 1 208 ? 10.033 12.865 -6.053 1.00 89.88 208 ALA A N 1
ATOM 1684 C CA . ALA A 1 208 ? 10.257 13.305 -4.678 1.00 89.88 208 ALA A CA 1
ATOM 1685 C C . ALA A 1 208 ? 11.701 13.075 -4.207 1.00 89.88 208 ALA A C 1
ATOM 1687 O O . ALA A 1 208 ? 12.257 13.929 -3.521 1.00 89.88 208 ALA A O 1
ATOM 1688 N N . ASP A 1 209 ? 12.310 11.944 -4.573 1.00 91.75 209 ASP A N 1
ATOM 1689 C CA . ASP A 1 209 ? 13.605 11.516 -4.024 1.00 91.75 209 ASP A CA 1
ATOM 1690 C C . ASP A 1 209 ? 14.596 10.952 -5.062 1.00 91.75 209 ASP A C 1
ATOM 1692 O O . ASP A 1 209 ? 15.715 10.581 -4.713 1.00 91.75 209 ASP A O 1
ATOM 1696 N N . GLY A 1 210 ? 14.220 10.901 -6.343 1.00 91.50 210 GLY A N 1
ATOM 1697 C CA . GLY A 1 210 ? 15.055 10.399 -7.436 1.00 91.50 210 GLY A CA 1
ATOM 1698 C C . GLY A 1 210 ? 15.195 8.875 -7.496 1.00 91.50 210 GLY A C 1
ATOM 1699 O O . GLY A 1 210 ? 15.901 8.373 -8.372 1.00 91.50 210 GLY A O 1
ATOM 1700 N N . THR A 1 211 ? 14.557 8.128 -6.592 1.00 93.44 211 THR A N 1
ATOM 1701 C CA . THR A 1 211 ? 14.678 6.665 -6.539 1.00 93.44 211 THR A CA 1
ATOM 1702 C C . THR A 1 211 ? 13.972 5.996 -7.719 1.00 93.44 211 THR A C 1
ATOM 1704 O O . THR A 1 211 ? 12.963 6.478 -8.222 1.00 93.44 211 THR A O 1
ATOM 1707 N N . SER A 1 212 ? 14.516 4.883 -8.203 1.00 92.44 212 SER A N 1
ATOM 1708 C CA . SER A 1 212 ? 13.967 4.102 -9.320 1.00 92.44 212 SER A CA 1
ATOM 1709 C C . SER A 1 212 ? 14.273 2.621 -9.116 1.00 92.44 212 SER A C 1
ATOM 1711 O O . SER A 1 212 ? 15.079 2.264 -8.254 1.00 92.44 212 SER A O 1
ATOM 1713 N N . ILE A 1 213 ? 13.610 1.763 -9.890 1.00 91.75 213 ILE A N 1
ATOM 1714 C CA . ILE A 1 213 ? 13.853 0.321 -9.917 1.00 91.75 213 ILE A CA 1
ATOM 1715 C C . ILE A 1 213 ? 14.261 -0.059 -11.337 1.00 91.75 213 ILE A C 1
ATOM 1717 O O . ILE A 1 213 ? 13.578 0.277 -12.302 1.00 91.75 213 ILE A O 1
ATOM 1721 N N . ASP A 1 214 ? 15.374 -0.776 -11.474 1.00 94.12 214 ASP A N 1
ATOM 1722 C CA . ASP A 1 214 ? 15.736 -1.375 -12.752 1.00 94.12 214 ASP A CA 1
ATOM 1723 C C . ASP A 1 214 ? 14.865 -2.604 -13.069 1.00 94.12 214 ASP A C 1
ATOM 1725 O O . ASP A 1 214 ? 14.107 -3.109 -12.241 1.00 94.12 214 ASP A O 1
ATOM 1729 N N . ARG A 1 215 ? 14.964 -3.118 -14.298 1.00 93.56 215 ARG A N 1
ATOM 1730 C CA . ARG A 1 215 ? 14.132 -4.249 -14.723 1.00 93.56 215 ARG A CA 1
ATOM 1731 C C . ARG A 1 215 ? 14.328 -5.481 -13.834 1.00 93.56 215 ARG A C 1
ATOM 1733 O O . ARG A 1 215 ? 13.359 -6.180 -13.571 1.00 93.56 215 ARG A O 1
ATOM 1740 N N . GLU A 1 216 ? 15.550 -5.761 -13.385 1.00 96.19 216 GLU A N 1
ATOM 1741 C CA . GLU A 1 216 ? 15.823 -6.926 -12.539 1.00 96.19 216 GLU A CA 1
ATOM 1742 C C . GLU A 1 216 ? 15.170 -6.777 -11.160 1.00 96.19 216 GLU A C 1
ATOM 1744 O O . GLU A 1 216 ? 14.537 -7.715 -10.678 1.00 96.19 216 GLU A O 1
ATOM 1749 N N . GLY A 1 217 ? 15.280 -5.598 -10.547 1.00 94.44 217 GLY A N 1
ATOM 1750 C CA . GLY A 1 217 ? 14.610 -5.270 -9.295 1.00 94.44 217 GLY A CA 1
ATOM 1751 C C . GLY A 1 217 ? 13.094 -5.376 -9.418 1.00 94.44 217 GLY A C 1
ATOM 1752 O O . GLY A 1 217 ? 12.463 -5.972 -8.554 1.00 94.44 217 GLY A O 1
ATOM 1753 N N . PHE A 1 218 ? 12.511 -4.895 -10.519 1.00 93.31 218 PHE A N 1
ATOM 1754 C CA . PHE A 1 218 ? 11.065 -4.977 -10.735 1.00 93.31 218 PHE A CA 1
ATOM 1755 C C . PHE A 1 218 ? 10.592 -6.431 -10.792 1.00 93.31 218 PHE A C 1
ATOM 1757 O O . PHE A 1 218 ? 9.627 -6.796 -10.129 1.00 93.31 218 PHE A O 1
ATOM 1764 N N . LEU A 1 219 ? 11.315 -7.281 -11.529 1.00 94.44 219 LEU A N 1
ATOM 1765 C CA . LEU A 1 219 ? 11.011 -8.710 -11.612 1.00 94.44 219 LEU A CA 1
ATOM 1766 C C . LEU A 1 219 ? 11.119 -9.408 -10.252 1.00 94.44 219 LEU A C 1
ATOM 1768 O O . LEU A 1 219 ? 10.306 -10.281 -9.972 1.00 94.44 219 LEU A O 1
ATOM 1772 N N . LYS A 1 220 ? 12.072 -9.004 -9.402 1.00 94.06 220 LYS A N 1
ATOM 1773 C CA . LYS A 1 220 ? 12.175 -9.518 -8.027 1.00 94.06 220 LYS A CA 1
ATOM 1774 C C . LYS A 1 220 ? 10.962 -9.133 -7.186 1.00 94.06 220 LYS A C 1
ATOM 1776 O O . LYS A 1 220 ? 10.428 -10.000 -6.512 1.00 94.06 220 LYS A O 1
ATOM 1781 N N . LEU A 1 221 ? 10.489 -7.887 -7.273 1.00 92.25 221 LEU A N 1
ATOM 1782 C CA . LEU A 1 221 ? 9.276 -7.469 -6.557 1.00 92.25 221 LEU A CA 1
ATOM 1783 C C . LEU A 1 221 ? 8.031 -8.237 -7.017 1.00 92.25 221 LEU A C 1
ATOM 1785 O O . LEU A 1 221 ? 7.129 -8.451 -6.221 1.00 92.25 221 LEU A O 1
ATOM 1789 N N . MET A 1 222 ? 7.971 -8.652 -8.287 1.00 92.19 222 MET A N 1
ATOM 1790 C CA . MET A 1 222 ? 6.881 -9.497 -8.795 1.00 92.19 222 MET A CA 1
ATOM 1791 C C . MET A 1 222 ? 6.916 -10.939 -8.260 1.00 92.19 222 MET A C 1
ATOM 1793 O O . MET A 1 222 ? 5.930 -11.657 -8.426 1.00 92.19 222 MET A O 1
ATOM 1797 N N . ASP A 1 223 ? 8.051 -11.385 -7.716 1.00 93.25 223 ASP A N 1
ATOM 1798 C CA . ASP A 1 223 ? 8.248 -12.739 -7.181 1.00 93.25 223 ASP A CA 1
ATOM 1799 C C . ASP A 1 223 ? 8.055 -12.833 -5.657 1.00 93.25 223 ASP A C 1
ATOM 1801 O O . ASP A 1 223 ? 8.026 -13.949 -5.132 1.00 93.25 223 ASP A O 1
ATOM 1805 N N . GLU A 1 224 ? 7.942 -11.694 -4.964 1.00 90.12 224 GLU A N 1
ATOM 1806 C CA . GLU A 1 224 ? 7.587 -11.610 -3.536 1.00 90.12 224 GLU A CA 1
ATOM 1807 C C . GLU A 1 224 ? 6.104 -11.918 -3.286 1.00 90.12 224 GLU A C 1
ATOM 1809 O O . GLU A 1 224 ? 5.832 -12.622 -2.284 1.00 90.12 224 GLU A O 1
#

Sequence (224 aa):
MDKIEGELPQELIDLGGELEFNFGFPAHREGRFFDGEPLPFWVISAMMHISTSRDPSIVTHLSFLLLAELPLADEALARKQFRLLSKKVWGYEDALEPTFERKAPVAIWSQHQHIIIDSLPLCDFAFPQLIHPIESREMWSNIDDILSDLDLDLQFFTAVTGETLEREQLEKAVEQAFTLERMMLARSGRSRILEEQLASHFQLPCRADGTSIDREGFLKLMDE

pLDDT: mean 87.53, std 10.32, range [49.12, 97.62]

Foldseek 3Di:
DVPCVPPDDPVVVVVVLLQCDLPNQNDDQLLPHHDHAAPPQNVLLLLLSLQDLHNLQVQLCQLGGVLSVVCLVPVVLSLLAQLVLCCVQQVGSCCRPRDNPNSVSSSLSSLLSSLLCVVQVHGCVVPNQAFDDDPDPVCSNPPPHGGHHVCVSQVSCCVVPVDHDDPVRSSVVSVVVSVVSRVVCVVVPDDSVSSLSCQVNQQQARPSPGDGAHSVRSVVSNVD

Secondary structure (DSSP, 8-state):
-TTSTTTS-HHHHHHHHHHHTTTT-----SSSSSS---TTHHHHHHHHHHH-SS-STTT-TTTTGGGGHHHHH-HHHHHHHHHHHHHHHTS-TTTTSSSSTT-HHHHHHHHHHHHHHHHTT--TTTS-SSB-----HHHHHH-S--B--TTHHHHHHHHHHS----HHHHHHHHHHHHHHHHHHHHHTT--HHHHGGGHHHHHSPPTTT-----HHHHHHHTT-